Protein AF-A0A5N5QC02-F1 (afdb_monomer)

Structure (mmCIF, N/CA/C/O backbone):
data_AF-A0A5N5QC02-F1
#
_entry.id   AF-A0A5N5QC02-F1
#
loop_
_atom_site.group_PDB
_atom_site.id
_atom_site.type_symbol
_atom_site.label_atom_id
_atom_site.label_alt_id
_atom_site.label_comp_id
_atom_site.label_asym_id
_atom_site.label_entity_id
_atom_site.label_seq_id
_atom_site.pdbx_PDB_ins_code
_atom_site.Cartn_x
_atom_site.Cartn_y
_atom_site.Cartn_z
_atom_site.occupancy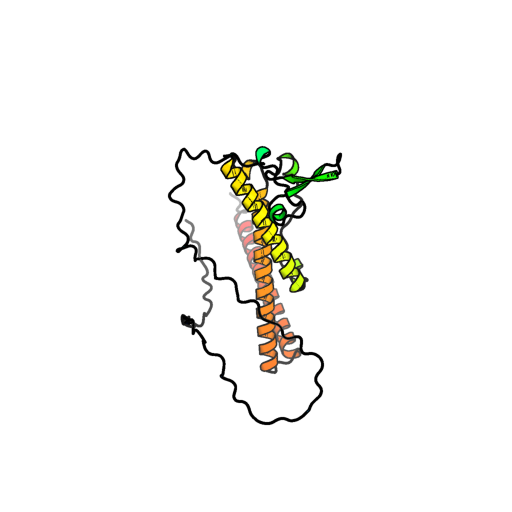
_atom_site.B_iso_or_equiv
_atom_site.auth_seq_id
_atom_site.auth_comp_id
_atom_site.auth_asym_id
_atom_site.auth_atom_id
_atom_site.pdbx_PDB_model_num
ATOM 1 N N . MET A 1 1 ? 27.750 9.749 31.463 1.00 41.41 1 MET A N 1
ATOM 2 C CA . MET A 1 1 ? 27.420 8.349 31.799 1.00 41.41 1 MET A CA 1
ATOM 3 C C . MET A 1 1 ? 25.911 8.189 31.715 1.00 41.41 1 MET A C 1
ATOM 5 O O . MET A 1 1 ? 25.203 8.688 32.575 1.00 41.41 1 MET A O 1
ATOM 9 N N . SER A 1 2 ? 25.413 7.641 30.604 1.00 35.31 2 SER A N 1
ATOM 10 C CA . SER A 1 2 ? 23.981 7.611 30.277 1.00 35.31 2 SER A CA 1
ATOM 11 C C . SER A 1 2 ? 23.361 6.276 30.676 1.00 35.31 2 SER A C 1
ATOM 13 O O . SER A 1 2 ? 23.673 5.257 30.068 1.00 35.31 2 SER A O 1
ATOM 15 N N . SER A 1 3 ? 22.452 6.293 31.650 1.00 35.22 3 SER A N 1
ATOM 16 C CA . SER A 1 3 ? 21.577 5.160 31.958 1.00 35.22 3 SER A CA 1
ATOM 17 C C . SER A 1 3 ? 20.207 5.406 31.321 1.00 35.22 3 SER A C 1
ATOM 19 O O . SER A 1 3 ? 19.523 6.373 31.651 1.00 35.22 3 SER A O 1
ATOM 21 N N . ARG A 1 4 ? 19.837 4.572 30.343 1.00 40.56 4 ARG A N 1
ATOM 22 C CA . ARG A 1 4 ? 18.513 4.558 29.707 1.00 40.56 4 ARG A CA 1
ATOM 23 C C . ARG A 1 4 ? 17.650 3.534 30.440 1.00 40.56 4 ARG A C 1
ATOM 25 O O . ARG A 1 4 ? 17.872 2.336 30.292 1.00 40.56 4 ARG A O 1
ATOM 32 N N . LEU A 1 5 ? 16.660 3.997 31.198 1.00 39.00 5 LEU A N 1
ATOM 33 C CA . LEU A 1 5 ? 15.621 3.135 31.760 1.00 39.00 5 LEU A CA 1
ATOM 34 C C . LEU A 1 5 ? 14.613 2.775 30.658 1.00 39.00 5 LEU A C 1
ATOM 36 O O . LEU A 1 5 ? 13.872 3.622 30.165 1.00 39.00 5 LEU A O 1
ATOM 40 N N . LEU A 1 6 ? 14.622 1.505 30.254 1.00 37.78 6 LEU A N 1
ATOM 41 C CA . LEU A 1 6 ? 13.620 0.895 29.384 1.00 37.78 6 LEU A CA 1
ATOM 42 C C . LEU A 1 6 ? 12.415 0.475 30.236 1.00 37.78 6 LEU A C 1
ATOM 44 O O . LEU A 1 6 ? 12.502 -0.474 31.013 1.00 37.78 6 LEU A O 1
ATOM 48 N N . ALA A 1 7 ? 11.283 1.162 30.080 1.00 37.16 7 ALA A N 1
ATOM 49 C CA . ALA A 1 7 ? 10.010 0.721 30.639 1.00 37.16 7 ALA A CA 1
ATOM 50 C C . ALA A 1 7 ? 9.446 -0.432 29.790 1.00 37.16 7 ALA A C 1
ATOM 52 O O . ALA A 1 7 ? 9.075 -0.262 28.628 1.00 37.16 7 ALA A O 1
ATOM 53 N N . SER A 1 8 ? 9.429 -1.623 30.384 1.00 33.81 8 SER A N 1
ATOM 54 C CA . SER A 1 8 ? 8.907 -2.863 29.814 1.00 33.81 8 SER A CA 1
ATOM 55 C C . SER A 1 8 ? 7.382 -2.910 29.945 1.00 33.81 8 SER A C 1
ATOM 57 O O . SER A 1 8 ? 6.852 -3.042 31.048 1.00 33.81 8 SER A O 1
ATOM 59 N N . PHE A 1 9 ? 6.660 -2.824 28.825 1.00 39.31 9 PHE A N 1
ATOM 60 C CA . PHE A 1 9 ? 5.230 -3.133 28.775 1.00 39.31 9 PHE A CA 1
ATOM 61 C C . PHE A 1 9 ? 5.047 -4.646 28.627 1.00 39.31 9 PHE A C 1
ATOM 63 O O . PHE A 1 9 ? 5.142 -5.204 27.534 1.00 39.31 9 PHE A O 1
ATOM 70 N N . ARG A 1 10 ? 4.782 -5.325 29.745 1.00 38.59 10 ARG A N 1
ATOM 71 C CA . ARG A 1 10 ? 4.428 -6.747 29.770 1.00 38.59 10 ARG A CA 1
ATOM 72 C C . ARG A 1 10 ? 2.938 -6.888 29.434 1.00 38.59 10 ARG A C 1
ATOM 74 O O . ARG A 1 10 ? 2.084 -6.734 30.300 1.00 38.59 10 ARG A O 1
ATOM 81 N N . SER A 1 11 ? 2.616 -7.156 28.168 1.00 40.69 11 SER A N 1
ATOM 82 C CA . SER A 1 11 ? 1.265 -7.569 27.772 1.00 40.69 11 SER A CA 1
ATOM 83 C C . SER A 1 11 ? 1.020 -9.008 28.228 1.00 40.69 11 SER A C 1
ATOM 85 O O . SER A 1 11 ? 1.797 -9.902 27.882 1.00 40.69 11 SER A O 1
ATOM 87 N N . LEU A 1 12 ? -0.060 -9.244 28.970 1.00 39.53 12 LEU A N 1
ATOM 88 C CA . LEU A 1 12 ? -0.547 -10.581 29.306 1.00 39.53 12 LEU A CA 1
ATOM 89 C C . LEU A 1 12 ? -1.006 -11.288 28.020 1.00 39.53 12 LEU A C 1
ATOM 91 O O . LEU A 1 12 ? -2.114 -11.079 27.537 1.00 39.53 12 LEU A O 1
ATOM 95 N N . SER A 1 13 ? -0.118 -12.094 27.437 1.00 37.97 13 SER A N 1
ATOM 96 C CA . SER A 1 13 ? -0.419 -12.981 26.314 1.00 37.97 13 SER A CA 1
ATOM 97 C C . SER A 1 13 ? -0.852 -14.331 26.887 1.00 37.97 13 SER A C 1
ATOM 99 O O . SER A 1 13 ? -0.032 -15.042 27.473 1.00 37.97 13 SER A O 1
ATOM 101 N N . LEU A 1 14 ? -2.125 -14.689 26.723 1.00 41.66 14 LEU A N 1
ATOM 102 C CA . LEU A 1 14 ? -2.581 -16.059 26.932 1.00 41.66 14 LEU A CA 1
ATOM 103 C C . LEU A 1 14 ? -1.990 -16.930 25.817 1.00 41.66 14 LEU A C 1
ATOM 105 O O . LEU A 1 14 ? -2.260 -16.743 24.631 1.00 41.66 14 LEU A O 1
ATOM 109 N N . ASN A 1 15 ? -1.110 -17.832 26.234 1.00 37.25 15 ASN A N 1
ATOM 110 C CA . ASN A 1 15 ? -0.341 -18.740 25.402 1.00 37.25 15 ASN A CA 1
ATOM 111 C C . ASN A 1 15 ? -1.270 -19.831 24.839 1.00 37.25 15 ASN A C 1
ATOM 113 O O . ASN A 1 15 ? -1.649 -20.751 25.560 1.00 37.25 15 ASN A O 1
ATOM 117 N N . VAL A 1 16 ? -1.661 -19.720 23.566 1.00 43.19 16 VAL A N 1
ATOM 118 C CA . VAL A 1 16 ? -2.402 -20.770 22.849 1.00 43.19 16 VAL A CA 1
ATOM 119 C C . VAL A 1 16 ? -1.416 -21.521 21.947 1.00 43.19 16 VAL A C 1
ATOM 121 O O . VAL A 1 16 ? -0.843 -20.906 21.041 1.00 43.19 16 VAL A O 1
ATOM 124 N N . PRO A 1 17 ? -1.189 -22.832 22.151 1.00 37.59 17 PRO A N 1
ATOM 125 C CA . PRO A 1 17 ? -0.270 -23.594 21.318 1.00 37.59 17 PRO A CA 1
ATOM 126 C C . PRO A 1 17 ? -0.818 -23.742 19.891 1.00 37.59 17 PRO A C 1
ATOM 128 O O . PRO A 1 17 ? -1.938 -24.201 19.666 1.00 37.59 17 PRO A O 1
ATOM 131 N N . ARG A 1 18 ? 0.004 -23.367 18.905 1.00 41.72 18 ARG A N 1
ATOM 132 C CA . ARG A 1 18 ? -0.238 -23.619 17.479 1.00 41.72 18 ARG A CA 1
ATOM 133 C C . ARG A 1 18 ? -0.134 -25.120 17.200 1.00 41.72 18 ARG A C 1
ATOM 135 O O . ARG A 1 18 ? 0.969 -25.639 17.062 1.00 41.72 18 ARG A O 1
ATOM 142 N N . GLN A 1 19 ? -1.267 -25.803 17.057 1.00 40.94 19 GLN A N 1
ATOM 143 C CA . GLN A 1 19 ? -1.292 -27.122 16.426 1.00 40.94 19 GLN A CA 1
ATOM 144 C C . GLN A 1 19 ? -1.066 -26.975 14.916 1.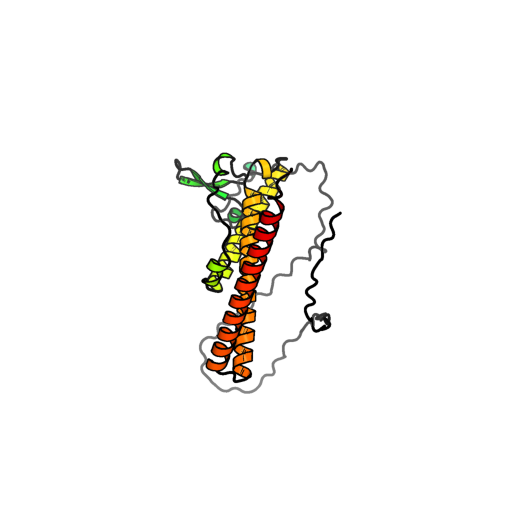00 40.94 19 GLN A C 1
ATOM 146 O O . GLN A 1 19 ? -1.809 -26.291 14.209 1.00 40.94 19 GLN A O 1
ATOM 151 N N . SER A 1 20 ? -0.015 -27.620 14.417 1.00 36.38 20 SER A N 1
ATOM 152 C CA . SER A 1 20 ? 0.260 -27.800 12.996 1.00 36.38 20 SER A CA 1
ATOM 153 C C . SER A 1 20 ? -0.750 -28.775 12.390 1.00 36.38 20 SER A C 1
ATOM 155 O O . SER A 1 20 ? -0.568 -29.988 12.455 1.00 36.38 20 SER A O 1
ATOM 157 N N . PHE A 1 21 ? -1.810 -28.251 11.774 1.00 35.34 21 PHE A N 1
ATOM 158 C CA . PHE A 1 21 ? -2.689 -29.042 10.915 1.00 35.34 21 PHE A CA 1
ATOM 159 C C . PHE A 1 21 ? -1.990 -29.317 9.580 1.00 35.34 21 PHE A C 1
ATOM 161 O O . PHE A 1 21 ? -2.056 -28.533 8.632 1.00 35.34 21 PHE A O 1
ATOM 168 N N . VAL A 1 22 ? -1.308 -30.457 9.514 1.00 37.91 22 VAL A N 1
ATOM 169 C CA . VAL A 1 22 ? -0.893 -31.078 8.258 1.00 37.91 22 VAL A CA 1
ATOM 170 C C . VAL A 1 22 ? -2.155 -31.689 7.648 1.00 37.91 22 VAL A C 1
ATOM 172 O O . VAL A 1 22 ? -2.577 -32.777 8.024 1.00 37.91 22 VAL A O 1
ATOM 175 N N . ARG A 1 23 ? -2.839 -30.950 6.769 1.00 38.06 23 ARG A N 1
ATOM 176 C CA . ARG A 1 23 ? -4.015 -31.470 6.063 1.00 38.06 23 ARG A CA 1
ATOM 177 C C . ARG A 1 23 ? -3.523 -32.369 4.931 1.00 38.06 23 ARG A C 1
ATOM 179 O O . ARG A 1 23 ? -3.087 -31.883 3.889 1.00 38.06 23 ARG A O 1
ATOM 186 N N . SER A 1 24 ? -3.543 -33.674 5.178 1.00 34.59 24 SER A N 1
ATOM 187 C CA . SER A 1 24 ? -3.359 -34.707 4.167 1.00 34.59 24 SER A CA 1
ATOM 188 C C . SER A 1 24 ? -4.398 -34.538 3.052 1.00 34.59 24 SER A C 1
ATOM 190 O O . SER A 1 24 ? -5.584 -34.299 3.289 1.00 34.59 24 SER A O 1
ATOM 192 N N . LEU A 1 25 ? -3.924 -34.615 1.811 1.00 35.31 25 LEU A N 1
ATOM 193 C CA . LEU A 1 25 ? -4.741 -34.709 0.607 1.00 35.31 25 LEU A CA 1
ATOM 194 C C . LEU A 1 25 ? -5.437 -36.075 0.599 1.00 35.31 25 LEU A C 1
ATOM 196 O O . LEU A 1 25 ? -4.801 -37.083 0.309 1.00 35.31 25 LEU A O 1
ATOM 200 N N . ALA A 1 26 ? -6.732 -36.104 0.906 1.00 36.38 26 ALA A N 1
ATOM 201 C CA . ALA A 1 26 ? -7.580 -37.250 0.607 1.00 36.38 26 ALA A CA 1
ATOM 202 C C . ALA A 1 26 ? -8.072 -37.136 -0.844 1.00 36.38 26 ALA A C 1
ATOM 204 O O . ALA A 1 26 ? -8.806 -36.215 -1.207 1.00 36.38 26 ALA A O 1
ATOM 205 N N . THR A 1 27 ? -7.620 -38.062 -1.681 1.00 37.88 27 THR A N 1
ATOM 206 C CA . THR A 1 27 ? -8.132 -38.330 -3.023 1.00 37.88 27 THR A CA 1
ATOM 207 C C . THR A 1 27 ? -9.491 -39.017 -2.906 1.00 37.88 27 THR A C 1
ATOM 209 O O . THR A 1 27 ? -9.554 -40.186 -2.541 1.00 37.88 27 THR A O 1
ATOM 212 N N . VAL A 1 28 ? -10.576 -38.305 -3.208 1.00 37.31 28 VAL A N 1
ATOM 213 C CA . VAL A 1 28 ? -11.890 -38.919 -3.441 1.00 37.31 28 VAL A CA 1
ATOM 214 C C . VAL A 1 28 ? -11.956 -39.303 -4.920 1.00 37.31 28 VAL A C 1
ATOM 216 O O . VAL A 1 28 ? -12.191 -38.449 -5.772 1.00 37.31 28 VAL A O 1
ATOM 219 N N . SER A 1 29 ? -11.698 -40.577 -5.213 1.00 39.34 29 SER A N 1
ATOM 220 C CA . SER A 1 29 ? -12.240 -41.260 -6.390 1.00 39.34 29 SER A CA 1
ATOM 221 C C . SER A 1 29 ? -13.358 -42.164 -5.893 1.00 39.34 29 SER A C 1
ATOM 223 O O . SER A 1 29 ? -13.105 -43.015 -5.048 1.00 39.34 29 SER A O 1
ATOM 225 N N . ASP A 1 30 ? -14.589 -41.889 -6.324 1.00 39.09 30 ASP A N 1
ATOM 226 C CA . ASP A 1 30 ? -15.423 -42.816 -7.106 1.00 39.09 30 ASP A CA 1
ATOM 227 C C . ASP A 1 30 ? -16.841 -42.222 -7.267 1.00 39.09 30 ASP A C 1
ATOM 229 O O . ASP A 1 30 ? -17.473 -41.862 -6.271 1.00 39.09 30 ASP A O 1
ATOM 233 N N . PRO A 1 31 ? -17.367 -42.058 -8.499 1.00 47.25 31 PRO A N 1
ATOM 234 C CA . PRO A 1 31 ? -18.764 -41.686 -8.716 1.00 47.25 31 PRO A CA 1
ATOM 235 C C . PRO A 1 31 ? -19.705 -42.898 -8.535 1.00 47.25 31 PRO A C 1
ATOM 237 O O . PRO A 1 31 ? -19.319 -44.029 -8.846 1.00 47.25 31 PRO A O 1
ATOM 240 N N . PRO A 1 32 ? -20.953 -42.692 -8.070 1.00 43.22 32 PRO A N 1
ATOM 241 C CA . PRO A 1 32 ? -21.894 -43.781 -7.821 1.00 43.22 32 PRO A CA 1
ATOM 242 C C . PRO A 1 32 ? -22.386 -44.431 -9.125 1.00 43.22 32 PRO A C 1
ATOM 244 O O . PRO A 1 32 ? -22.757 -43.748 -10.080 1.00 43.22 32 PRO A O 1
ATOM 247 N N . LYS A 1 33 ? -22.418 -45.770 -9.147 1.00 38.12 33 LYS A N 1
ATOM 248 C CA . LYS A 1 33 ? -23.025 -46.574 -10.220 1.00 38.12 33 LYS A CA 1
ATOM 249 C C . LYS A 1 33 ? -24.550 -46.425 -10.179 1.00 38.12 33 LYS A C 1
ATOM 251 O O . LYS A 1 33 ? -25.163 -46.660 -9.141 1.00 38.12 33 LYS A O 1
ATOM 256 N N . GLY A 1 34 ? -25.145 -46.046 -11.310 1.00 36.94 34 GLY A N 1
ATOM 257 C CA . GLY A 1 34 ? -26.593 -45.951 -11.484 1.00 36.94 34 GLY A CA 1
ATOM 258 C C . GLY A 1 34 ? -27.278 -47.319 -11.437 1.00 36.94 34 GLY A C 1
ATOM 259 O O . GLY A 1 34 ? -26.769 -48.294 -11.989 1.00 36.94 34 GLY A O 1
ATOM 260 N N . SER A 1 35 ? -28.443 -47.367 -10.792 1.00 34.38 35 SER A N 1
ATOM 261 C CA . SER A 1 35 ? -29.402 -48.468 -10.890 1.00 34.38 35 SER A CA 1
ATOM 262 C C . SER A 1 35 ? -30.683 -47.942 -11.539 1.00 34.38 35 SER A C 1
ATOM 264 O O . SER A 1 35 ? -31.186 -46.875 -11.196 1.00 34.38 35 SER A O 1
ATOM 266 N N . THR A 1 36 ? -31.147 -48.664 -12.551 1.00 37.66 36 THR A N 1
ATOM 267 C CA . THR A 1 36 ? -32.347 -48.403 -13.350 1.00 37.66 36 THR A CA 1
ATOM 268 C C . THR A 1 36 ? -33.565 -49.093 -12.739 1.00 37.66 36 THR A C 1
ATOM 270 O O . THR A 1 36 ? -33.539 -50.316 -12.612 1.00 37.66 36 THR A O 1
ATOM 273 N N . SER A 1 37 ? -34.650 -48.358 -12.470 1.00 32.44 37 SER A N 1
ATOM 274 C CA . SER A 1 37 ? -36.024 -48.896 -12.478 1.00 32.44 37 SER A CA 1
ATOM 275 C C . SER A 1 37 ? -37.080 -47.791 -12.357 1.00 32.44 37 SER A C 1
ATOM 277 O O . SER A 1 37 ? -36.980 -46.966 -11.454 1.00 32.44 37 SER A O 1
ATOM 279 N N . GLY A 1 38 ? -38.132 -47.873 -13.179 1.00 31.44 38 GLY A N 1
ATOM 280 C CA . GLY A 1 38 ? -39.455 -47.307 -12.876 1.00 31.44 38 GLY A CA 1
ATOM 281 C C . GLY A 1 38 ? -39.700 -45.901 -13.412 1.00 31.44 38 GLY A C 1
ATOM 282 O O . GLY A 1 38 ? -39.148 -44.935 -12.901 1.00 31.44 38 GLY A O 1
ATOM 283 N N . GLY A 1 39 ? -40.530 -45.796 -14.449 1.00 35.78 39 GLY A N 1
ATOM 284 C CA . GLY A 1 39 ? -40.916 -44.525 -15.050 1.00 35.78 39 GLY A CA 1
ATOM 285 C C . GLY A 1 39 ? -42.014 -43.794 -14.283 1.00 35.78 39 GLY A C 1
ATOM 286 O O . GLY A 1 39 ? -42.876 -44.427 -13.685 1.00 35.78 39 GLY A O 1
ATOM 287 N N . GLU A 1 40 ? -42.006 -42.466 -14.392 1.00 32.75 40 GLU A N 1
ATOM 288 C CA . GLU A 1 40 ? -43.200 -41.626 -14.297 1.00 32.75 40 GLU A CA 1
ATOM 289 C C . GLU A 1 40 ? -42.933 -40.288 -15.005 1.00 32.75 40 GLU A C 1
ATOM 291 O O . GLU A 1 40 ? -41.866 -39.688 -14.875 1.00 32.75 40 GLU A O 1
ATOM 296 N N . SER A 1 41 ? -43.887 -39.868 -15.831 1.00 44.94 41 SER A N 1
ATOM 297 C CA . SER A 1 41 ? -43.841 -38.696 -16.705 1.00 44.94 41 SER A CA 1
ATOM 298 C C . SER A 1 41 ? -43.849 -37.380 -15.925 1.00 44.94 41 SER A C 1
ATOM 300 O O . SER A 1 41 ? -44.821 -37.097 -15.220 1.00 44.94 41 SER A O 1
ATOM 302 N N . ARG A 1 42 ? -42.835 -36.532 -16.130 1.00 37.53 42 ARG A N 1
ATOM 303 C CA . ARG A 1 42 ? -42.905 -35.088 -15.866 1.00 37.53 42 ARG A CA 1
ATOM 304 C C . ARG A 1 42 ? -42.152 -34.317 -16.944 1.00 37.53 42 ARG A C 1
ATOM 306 O O . ARG A 1 42 ? -40.996 -34.611 -17.228 1.00 37.53 42 ARG A O 1
ATOM 313 N N . ASP A 1 43 ? -42.844 -33.347 -17.528 1.00 44.59 43 ASP A N 1
ATOM 314 C CA . ASP A 1 43 ? -42.296 -32.354 -18.442 1.00 44.59 43 ASP A CA 1
ATOM 315 C C . ASP A 1 43 ? -41.183 -31.552 -17.751 1.00 44.59 43 ASP A C 1
ATOM 317 O O . ASP A 1 43 ? -41.451 -30.790 -16.823 1.00 44.59 43 ASP A O 1
ATOM 321 N N . GLU A 1 44 ? -39.943 -31.680 -18.223 1.00 38.97 44 GLU A N 1
ATOM 322 C CA . GLU A 1 44 ? -38.875 -30.727 -17.925 1.00 38.97 44 GLU A CA 1
ATOM 323 C C . GLU A 1 44 ? -38.162 -30.328 -19.219 1.00 38.97 44 GLU A C 1
ATOM 325 O O . GLU A 1 44 ? -37.514 -31.115 -19.908 1.00 38.97 44 GLU A O 1
ATOM 330 N N . SER A 1 45 ? -38.337 -29.050 -19.541 1.00 40.44 45 SER A N 1
ATOM 331 C CA . SER A 1 45 ? -37.568 -28.239 -20.476 1.00 40.44 45 SER A CA 1
ATOM 332 C C . SER A 1 45 ? -36.114 -28.689 -20.644 1.00 40.44 45 SER A C 1
ATOM 334 O O . SER A 1 45 ? -35.362 -28.716 -19.674 1.00 40.44 45 SER A O 1
ATOM 336 N N . THR A 1 46 ? -35.735 -28.950 -21.896 1.00 45.91 46 THR A N 1
ATOM 337 C CA . THR A 1 46 ? -34.385 -28.985 -22.480 1.00 45.91 46 THR A CA 1
ATOM 338 C C . THR A 1 46 ? -33.238 -28.746 -21.486 1.00 45.91 46 THR A C 1
ATOM 340 O O . THR A 1 46 ? -32.653 -27.663 -21.433 1.00 45.91 46 THR A O 1
ATOM 343 N N . ILE A 1 47 ? -32.875 -29.771 -20.711 1.00 36.94 47 ILE A N 1
ATOM 344 C CA . ILE A 1 47 ? -31.607 -29.781 -19.982 1.00 36.94 47 ILE A CA 1
ATOM 345 C C . ILE A 1 47 ? -30.517 -29.946 -21.039 1.00 36.94 47 ILE A C 1
ATOM 347 O O . ILE A 1 47 ? -30.275 -31.035 -21.552 1.00 36.94 47 ILE A O 1
ATOM 351 N N . THR A 1 48 ? -29.882 -28.836 -21.408 1.00 49.22 48 THR A N 1
ATOM 352 C CA . THR A 1 48 ? -28.630 -28.831 -22.168 1.00 49.22 48 THR A CA 1
ATOM 353 C C . THR A 1 48 ? -27.628 -29.730 -21.448 1.00 49.22 48 THR A C 1
ATOM 355 O O . THR A 1 48 ? -27.124 -29.386 -20.378 1.00 49.22 48 THR A O 1
ATOM 358 N N . GLU A 1 49 ? -27.359 -30.900 -22.019 1.00 43.62 49 GLU A N 1
ATOM 359 C CA . GLU A 1 49 ? -26.349 -31.825 -21.527 1.00 43.62 49 GLU A CA 1
ATOM 360 C C . GLU A 1 49 ? -24.972 -31.155 -21.670 1.00 43.62 49 GLU A C 1
ATOM 362 O O . GLU A 1 49 ? -24.370 -31.109 -22.745 1.00 43.62 49 GLU A O 1
ATOM 367 N N . TY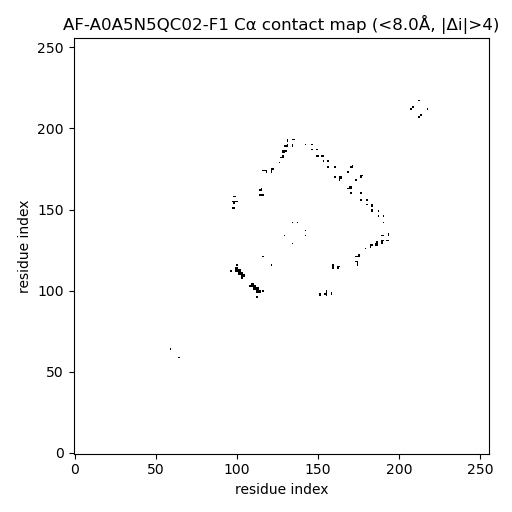R A 1 50 ? -24.473 -30.562 -20.583 1.00 46.72 50 TYR A N 1
ATOM 368 C CA . TYR A 1 50 ? -23.116 -30.030 -20.529 1.00 46.72 50 TYR A CA 1
ATOM 369 C C . TYR A 1 50 ? -22.131 -31.200 -20.555 1.00 46.72 50 TYR A C 1
ATOM 371 O O . TYR A 1 50 ? -21.736 -31.745 -19.524 1.00 46.72 50 TYR A O 1
ATOM 379 N N . LYS A 1 51 ? -21.711 -31.583 -21.762 1.00 49.91 51 LYS A N 1
ATOM 380 C CA . LYS A 1 51 ? -20.618 -32.527 -21.977 1.00 49.91 51 LYS A CA 1
ATOM 381 C C . LYS A 1 51 ? -19.321 -31.887 -21.488 1.00 49.91 51 LYS A C 1
ATOM 383 O O . LYS A 1 51 ? -18.700 -31.089 -22.191 1.00 49.91 51 LYS A O 1
ATOM 388 N N . TRP A 1 52 ? -18.922 -32.209 -20.259 1.00 44.91 52 TRP A N 1
ATOM 389 C CA . TRP A 1 52 ? -17.639 -31.788 -19.709 1.00 44.91 52 TRP A CA 1
ATOM 390 C C . TRP A 1 52 ? -16.518 -32.203 -20.663 1.00 44.91 52 TRP A C 1
ATOM 392 O O . TRP A 1 52 ? -16.297 -33.389 -20.908 1.00 44.91 52 TRP A O 1
ATOM 402 N N . GLN A 1 53 ? -15.797 -31.222 -21.206 1.00 62.72 53 GLN A N 1
ATOM 403 C CA . GLN A 1 53 ? -14.551 -31.495 -21.909 1.00 62.72 53 GLN A CA 1
ATOM 404 C C . GLN A 1 53 ? -13.585 -32.129 -20.906 1.00 62.72 53 GLN A C 1
ATOM 406 O O . GLN A 1 53 ? -13.322 -31.565 -19.839 1.00 62.72 53 GLN A O 1
ATOM 411 N N . THR A 1 54 ? -13.069 -33.315 -21.227 1.00 66.38 54 THR A N 1
ATOM 412 C CA . THR A 1 54 ? -12.042 -33.970 -20.416 1.00 66.38 54 THR A CA 1
ATOM 413 C C . THR A 1 54 ? -10.879 -33.008 -20.234 1.00 66.38 54 THR A C 1
ATOM 415 O O . THR A 1 54 ? -10.360 -32.460 -21.210 1.00 66.38 54 THR A O 1
ATOM 418 N N . ARG A 1 55 ? -10.483 -32.779 -18.979 1.00 51.97 55 ARG A N 1
ATOM 419 C CA . ARG A 1 55 ? -9.391 -31.864 -18.649 1.00 51.97 55 ARG A CA 1
ATOM 420 C C . ARG A 1 55 ? -8.151 -32.274 -19.457 1.00 51.97 55 ARG A C 1
ATOM 422 O O . ARG A 1 55 ? -7.766 -33.441 -19.365 1.00 51.97 55 ARG A O 1
ATOM 429 N N . PRO A 1 56 ? -7.513 -31.364 -20.215 1.00 66.12 56 PRO A N 1
ATOM 430 C CA . PRO A 1 56 ? -6.257 -31.693 -20.872 1.00 66.12 56 PRO A CA 1
ATOM 431 C C . PRO A 1 56 ? -5.250 -32.169 -19.814 1.00 66.12 56 PRO A C 1
ATOM 433 O O . PRO A 1 56 ? -5.297 -31.686 -18.671 1.00 66.12 56 PRO A O 1
ATOM 436 N N . PRO A 1 57 ? -4.362 -33.120 -20.154 1.00 71.81 57 PRO A N 1
ATOM 437 C CA . PRO A 1 57 ? -3.410 -33.675 -19.204 1.00 71.81 57 PRO A CA 1
ATOM 438 C C . PRO A 1 57 ? -2.633 -32.545 -18.526 1.00 71.81 57 PRO A C 1
ATOM 440 O O . PRO A 1 57 ? -2.224 -31.566 -19.162 1.00 71.81 57 PRO A O 1
ATOM 443 N N . ARG A 1 58 ? -2.469 -32.650 -17.202 1.00 57.16 58 ARG A N 1
ATOM 444 C CA . ARG A 1 58 ? -1.699 -31.668 -16.432 1.00 57.16 58 ARG A CA 1
ATOM 445 C C . ARG A 1 58 ? -0.298 -31.594 -17.035 1.00 57.16 58 ARG A C 1
ATOM 447 O O . ARG A 1 58 ? 0.344 -32.621 -17.225 1.00 57.16 58 ARG A O 1
ATOM 454 N N . LYS A 1 59 ? 0.171 -30.378 -17.335 1.00 64.50 59 LYS A N 1
ATOM 455 C CA . LYS A 1 59 ? 1.563 -30.173 -17.757 1.00 64.50 59 LYS A CA 1
ATOM 456 C C . LYS A 1 59 ? 2.480 -30.770 -16.674 1.00 64.50 59 LYS A C 1
ATOM 458 O O . LYS A 1 59 ? 2.163 -30.580 -15.495 1.00 64.50 59 LYS A O 1
ATOM 463 N N . PRO A 1 60 ? 3.578 -31.451 -17.051 1.00 62.06 60 PRO A N 1
ATOM 464 C CA . PRO A 1 60 ? 4.505 -32.037 -16.089 1.00 62.06 60 PRO A CA 1
ATOM 465 C C . PRO A 1 60 ? 4.960 -30.977 -15.089 1.00 62.06 60 PRO A C 1
ATOM 467 O O . PRO A 1 60 ? 5.113 -29.795 -15.440 1.00 62.06 60 PRO A O 1
ATOM 470 N N . THR A 1 61 ? 5.130 -31.398 -13.838 1.00 63.50 61 THR A N 1
ATOM 471 C CA . THR A 1 61 ? 5.571 -30.516 -12.756 1.00 63.50 61 THR A CA 1
ATOM 472 C C . THR A 1 61 ? 6.929 -29.899 -13.107 1.00 63.50 61 THR A C 1
ATOM 474 O O . THR A 1 61 ? 7.683 -30.444 -13.912 1.00 63.50 61 THR A O 1
ATOM 477 N N . ALA A 1 62 ? 7.289 -28.755 -12.514 1.00 55.44 62 ALA A N 1
ATOM 478 C CA . ALA A 1 62 ? 8.583 -28.107 -12.782 1.00 55.44 62 ALA A CA 1
ATOM 479 C C . ALA A 1 62 ? 9.798 -29.030 -12.534 1.00 55.44 62 ALA A C 1
ATOM 481 O O . ALA A 1 62 ? 10.871 -28.771 -13.062 1.00 55.44 62 ALA A O 1
ATOM 482 N N . LYS A 1 63 ? 9.605 -30.106 -11.758 1.00 55.81 63 LYS A N 1
ATOM 483 C CA . LYS A 1 63 ? 10.591 -31.150 -11.463 1.00 55.81 63 LYS A CA 1
ATOM 484 C C . LYS A 1 63 ? 10.701 -32.222 -12.561 1.00 55.81 63 LYS A C 1
ATOM 486 O O . LYS A 1 63 ? 11.746 -32.839 -12.690 1.00 55.81 63 LYS A O 1
ATOM 491 N N . GLU A 1 64 ? 9.629 -32.441 -13.323 1.00 53.47 64 GLU A N 1
ATOM 492 C CA . GLU A 1 64 ? 9.530 -33.419 -14.423 1.00 53.47 64 GLU A CA 1
ATOM 493 C C . GLU A 1 64 ? 9.766 -32.791 -15.799 1.00 53.47 64 GLU A C 1
ATOM 495 O O . GLU A 1 64 ? 10.027 -33.494 -16.773 1.00 53.47 64 GLU A O 1
ATOM 500 N N . ARG A 1 65 ? 9.695 -31.459 -15.911 1.00 58.62 65 ARG A N 1
ATOM 501 C CA . ARG A 1 65 ? 10.286 -30.785 -17.065 1.00 58.62 65 ARG A CA 1
ATOM 502 C C . ARG A 1 65 ? 11.783 -31.018 -16.996 1.00 58.62 65 ARG A C 1
ATOM 504 O O . ARG A 1 65 ? 12.426 -30.522 -16.078 1.00 58.62 65 ARG A O 1
ATOM 511 N N . ALA A 1 66 ? 12.323 -31.733 -17.978 1.00 51.12 66 ALA A N 1
ATOM 512 C CA . ALA A 1 66 ? 13.750 -31.716 -18.234 1.00 51.12 66 ALA A CA 1
ATOM 513 C C . ALA A 1 66 ? 14.177 -30.246 -18.299 1.00 51.12 66 ALA A C 1
ATOM 515 O O . ALA A 1 66 ? 13.777 -29.516 -19.210 1.00 51.12 66 ALA A O 1
ATOM 516 N N . THR A 1 67 ? 14.918 -29.786 -17.292 1.00 49.38 67 THR A N 1
ATOM 517 C CA . THR A 1 67 ? 15.643 -28.528 -17.398 1.00 49.38 67 THR A CA 1
ATOM 518 C C . THR A 1 67 ? 16.520 -28.712 -18.628 1.00 49.38 67 THR A C 1
ATOM 520 O O . THR A 1 67 ? 17.328 -29.647 -18.618 1.00 49.38 67 THR A O 1
ATOM 523 N N . PRO A 1 68 ? 16.345 -27.932 -19.712 1.00 50.41 68 PRO A N 1
ATOM 524 C CA . PRO A 1 68 ? 17.278 -28.023 -20.818 1.00 50.41 68 PRO A CA 1
ATOM 525 C C . PRO A 1 68 ? 18.667 -27.847 -20.213 1.00 50.41 68 PRO A C 1
ATOM 527 O O . PRO A 1 68 ? 18.878 -26.934 -19.404 1.00 50.41 68 PRO A O 1
ATOM 530 N N . GLY A 1 69 ? 19.559 -28.797 -20.509 1.00 45.53 69 GLY A N 1
ATOM 531 C CA . GLY A 1 69 ? 20.930 -28.764 -20.019 1.00 45.53 69 GLY A CA 1
ATOM 532 C C . GLY A 1 69 ? 21.485 -27.363 -20.231 1.00 45.53 69 GLY A C 1
ATOM 533 O O . GLY A 1 69 ? 21.184 -26.751 -21.259 1.00 45.53 69 GLY A O 1
ATOM 534 N N . ARG A 1 70 ? 22.189 -26.849 -19.210 1.00 50.91 70 ARG A N 1
ATOM 535 C CA . ARG A 1 70 ? 22.859 -25.540 -19.183 1.00 50.91 70 ARG A CA 1
ATOM 536 C C . ARG A 1 70 ? 23.119 -25.060 -20.610 1.00 50.91 70 ARG A C 1
ATOM 538 O O . ARG A 1 70 ? 23.913 -25.671 -21.321 1.00 50.91 70 ARG A O 1
ATOM 545 N N . VAL A 1 71 ? 22.400 -24.012 -21.011 1.00 50.16 71 VAL A N 1
ATOM 546 C CA . VAL A 1 71 ? 22.508 -23.432 -22.351 1.00 50.16 71 VAL A CA 1
ATOM 547 C C . VAL A 1 71 ? 23.993 -23.183 -22.619 1.00 50.16 71 VAL A C 1
ATOM 549 O O . VAL A 1 71 ? 24.668 -22.577 -21.784 1.00 50.16 71 VAL A O 1
ATOM 552 N N . HIS A 1 72 ? 24.506 -23.744 -23.716 1.00 43.34 72 HIS A N 1
ATOM 553 C CA . HIS A 1 72 ? 25.907 -23.630 -24.123 1.00 43.34 72 HIS A CA 1
ATOM 554 C C . HIS A 1 72 ? 26.332 -22.157 -24.054 1.00 43.34 72 HIS A C 1
ATOM 556 O O . HIS A 1 72 ? 25.583 -21.299 -24.519 1.00 43.34 72 HIS A O 1
ATOM 562 N N . LEU A 1 73 ? 27.506 -21.847 -23.493 1.00 48.19 73 LEU A N 1
ATOM 563 C CA . LEU A 1 73 ? 27.988 -20.457 -23.402 1.00 48.19 73 LEU A CA 1
ATOM 564 C C . LEU A 1 73 ? 28.141 -19.804 -24.795 1.00 48.19 73 LEU A C 1
ATOM 566 O O . LEU A 1 73 ? 28.039 -18.588 -24.908 1.00 48.19 73 LEU A O 1
ATOM 570 N N . ASP A 1 74 ? 28.253 -20.624 -25.848 1.00 46.19 74 ASP A N 1
ATOM 571 C CA . ASP A 1 74 ? 28.292 -20.189 -27.258 1.00 46.19 74 ASP A CA 1
ATOM 572 C C . ASP A 1 74 ? 26.935 -20.230 -27.980 1.00 46.19 74 ASP A C 1
ATOM 574 O O . ASP A 1 74 ? 26.846 -19.931 -29.175 1.00 46.19 74 ASP A O 1
ATOM 578 N N . ALA A 1 75 ? 25.847 -20.586 -27.291 1.00 44.12 75 ALA A N 1
ATOM 579 C CA . ALA A 1 75 ? 24.520 -20.376 -27.844 1.00 44.12 75 ALA A CA 1
ATOM 580 C C . ALA A 1 75 ? 24.290 -18.865 -27.883 1.00 44.12 75 ALA A C 1
ATOM 582 O O . ALA A 1 75 ? 23.983 -18.254 -26.857 1.00 44.12 75 ALA A O 1
ATOM 583 N N . LYS A 1 76 ? 24.462 -18.264 -29.070 1.00 45.50 76 LYS A N 1
ATOM 584 C CA . LYS A 1 76 ? 24.105 -16.872 -29.370 1.00 45.50 76 LYS A CA 1
ATOM 585 C C . LYS A 1 76 ? 22.657 -16.647 -28.948 1.00 45.50 76 LYS A C 1
ATOM 587 O O . LYS A 1 76 ? 21.728 -16.870 -29.719 1.00 45.50 76 LYS A O 1
ATOM 592 N N . THR A 1 77 ? 22.462 -16.247 -27.698 1.00 46.97 77 THR A N 1
ATOM 593 C CA . THR A 1 77 ? 21.157 -15.868 -27.181 1.00 46.97 77 THR A CA 1
ATOM 594 C C . THR A 1 77 ? 20.827 -14.566 -27.892 1.00 46.97 77 THR A C 1
ATOM 596 O O . THR A 1 77 ? 21.574 -13.598 -27.743 1.00 46.97 77 THR A O 1
ATOM 599 N N . PRO A 1 78 ? 19.797 -14.533 -28.750 1.00 46.97 78 PRO A N 1
ATOM 600 C CA . PRO A 1 78 ? 19.586 -13.373 -29.591 1.00 46.97 78 PRO A CA 1
ATOM 601 C C . PRO A 1 78 ? 19.196 -12.177 -28.727 1.00 46.97 78 PRO A C 1
ATOM 603 O O . PRO A 1 78 ? 18.360 -12.291 -27.827 1.00 46.97 78 PRO A O 1
ATOM 606 N N . LEU A 1 79 ? 19.820 -11.040 -29.035 1.00 45.72 79 LEU A N 1
ATOM 607 C CA . LEU A 1 79 ? 19.519 -9.728 -28.476 1.00 45.72 79 LEU A CA 1
ATOM 608 C C . LEU A 1 79 ? 18.013 -9.464 -28.576 1.00 45.72 79 LEU A C 1
ATOM 610 O O . LEU A 1 79 ? 17.442 -9.392 -29.662 1.00 45.72 79 LEU A O 1
ATOM 614 N N . GLY A 1 80 ? 17.356 -9.372 -27.424 1.00 41.03 80 GLY A N 1
ATOM 615 C CA . GLY A 1 80 ? 15.948 -9.016 -27.354 1.00 41.03 80 GLY A CA 1
ATOM 616 C C . GLY A 1 80 ? 15.760 -7.506 -27.440 1.00 41.03 80 GLY A C 1
ATOM 617 O O . GLY A 1 80 ? 16.081 -6.816 -26.480 1.00 41.03 80 GLY A O 1
ATOM 618 N N . PHE A 1 81 ? 15.214 -7.038 -28.563 1.00 46.62 81 PHE A N 1
ATOM 619 C CA . PHE A 1 81 ? 13.982 -6.244 -28.676 1.00 46.62 81 PHE A CA 1
ATOM 620 C C . PHE A 1 81 ? 13.613 -6.276 -30.173 1.00 46.62 81 PHE A C 1
ATOM 622 O O . PHE A 1 81 ? 14.300 -5.678 -30.989 1.00 46.62 81 PHE A O 1
ATOM 629 N N . LEU A 1 82 ? 12.582 -7.057 -30.525 1.00 53.41 82 LEU A N 1
ATOM 630 C CA . LEU A 1 82 ? 12.143 -7.404 -31.889 1.00 53.41 82 LEU A CA 1
ATOM 631 C C . LEU A 1 82 ? 13.112 -8.319 -32.663 1.00 53.41 82 LEU A C 1
ATOM 633 O O . LEU A 1 82 ? 14.269 -8.007 -32.916 1.00 53.41 82 LEU A O 1
ATOM 637 N N . ARG A 1 83 ? 12.608 -9.478 -33.092 1.00 56.44 83 ARG A N 1
ATOM 638 C CA . ARG A 1 83 ? 13.192 -10.251 -34.191 1.00 56.44 83 ARG A CA 1
ATOM 639 C C . ARG A 1 83 ? 12.464 -9.810 -35.466 1.00 56.44 83 ARG A C 1
ATOM 641 O O . ARG A 1 83 ? 11.510 -10.488 -35.837 1.00 56.44 83 ARG A O 1
ATOM 648 N N . PRO A 1 84 ? 12.836 -8.692 -36.123 1.00 55.72 84 PRO A N 1
ATOM 649 C CA . PRO A 1 84 ? 12.140 -8.242 -37.333 1.00 55.72 84 PRO A CA 1
ATOM 650 C C . PRO A 1 84 ? 12.151 -9.323 -38.422 1.00 55.72 84 PRO A C 1
ATOM 652 O O . PRO A 1 84 ? 11.179 -9.477 -39.149 1.00 55.72 84 PRO A O 1
ATOM 655 N N . HIS A 1 85 ? 13.192 -10.163 -38.438 1.00 63.75 85 HIS A N 1
ATOM 656 C CA . HIS A 1 85 ? 13.302 -11.328 -39.319 1.00 63.75 85 HIS A CA 1
ATOM 657 C C . HIS A 1 85 ? 12.211 -12.391 -39.126 1.00 63.75 85 HIS A C 1
ATOM 659 O O . HIS A 1 85 ? 12.024 -13.222 -40.006 1.00 63.75 85 HIS A O 1
ATOM 665 N N . LEU A 1 86 ? 11.536 -12.420 -37.974 1.00 69.44 86 LEU A N 1
ATOM 666 C CA . LEU A 1 86 ? 10.501 -13.410 -37.683 1.00 69.44 86 LEU A CA 1
ATOM 667 C C . LEU A 1 86 ? 9.107 -12.943 -38.130 1.00 69.44 86 LEU A C 1
ATOM 669 O O . LEU A 1 86 ? 8.199 -13.764 -38.137 1.00 69.44 86 LEU A O 1
ATOM 673 N N . ALA A 1 87 ? 8.946 -11.654 -38.474 1.00 70.56 87 ALA A N 1
ATOM 674 C CA . ALA A 1 87 ? 7.699 -11.037 -38.945 1.00 70.56 87 ALA A CA 1
ATOM 675 C C . ALA A 1 87 ? 6.445 -11.430 -38.130 1.00 70.56 87 ALA A C 1
ATOM 677 O O . ALA A 1 87 ? 5.356 -11.584 -38.674 1.00 70.56 87 ALA A O 1
ATOM 678 N N . VAL A 1 88 ? 6.596 -11.623 -36.815 1.00 78.06 88 VAL A N 1
ATOM 679 C CA . VAL A 1 88 ? 5.479 -11.983 -35.933 1.00 78.06 88 VAL A CA 1
ATOM 680 C C . VAL A 1 88 ? 4.751 -10.713 -35.518 1.00 78.06 88 VAL A C 1
ATOM 682 O O . VAL A 1 88 ? 5.316 -9.869 -34.820 1.00 78.06 88 VAL A O 1
ATOM 685 N N . GLU A 1 89 ? 3.490 -10.598 -35.919 1.00 79.25 89 GLU A N 1
ATOM 686 C CA . GLU A 1 89 ? 2.611 -9.513 -35.497 1.00 79.25 89 GLU A CA 1
ATOM 687 C C . GLU A 1 89 ? 2.339 -9.598 -33.987 1.00 79.25 89 GLU A C 1
ATOM 689 O O . GLU A 1 89 ? 1.909 -10.628 -33.460 1.00 79.25 89 GLU A O 1
ATOM 694 N N . VAL A 1 90 ? 2.607 -8.507 -33.264 1.00 77.75 90 VAL A N 1
ATOM 695 C CA . VAL A 1 90 ? 2.327 -8.410 -31.827 1.00 77.75 90 VAL A CA 1
ATOM 696 C C . VAL A 1 90 ? 0.950 -7.792 -31.640 1.00 77.75 90 VAL A C 1
ATOM 698 O O . VAL A 1 90 ? 0.674 -6.707 -32.144 1.00 77.75 90 VAL A O 1
ATOM 701 N N . ASN A 1 91 ? 0.090 -8.461 -30.873 1.00 84.81 91 ASN A N 1
ATOM 702 C CA . ASN A 1 91 ? -1.221 -7.917 -30.538 1.00 84.81 91 ASN A CA 1
ATOM 703 C C . ASN A 1 91 ? -1.061 -6.604 -29.738 1.00 84.81 91 ASN A C 1
ATOM 705 O O . ASN A 1 91 ? -0.450 -6.636 -28.666 1.00 84.81 91 ASN A O 1
ATOM 709 N N . PRO A 1 92 ? -1.637 -5.472 -30.184 1.00 84.12 92 PRO A N 1
ATOM 710 C CA . PRO A 1 92 ? -1.533 -4.196 -29.473 1.00 84.12 92 PRO A CA 1
ATOM 711 C C . PRO A 1 92 ? -2.202 -4.215 -28.086 1.00 84.12 92 PRO A C 1
ATOM 713 O O . PRO A 1 92 ? -1.781 -3.491 -27.189 1.00 84.12 92 PRO A O 1
ATOM 716 N N . ASN A 1 93 ? -3.203 -5.073 -27.862 1.00 86.81 93 ASN A N 1
ATOM 717 C CA . ASN A 1 93 ? -3.872 -5.258 -26.571 1.00 86.81 93 ASN A CA 1
ATOM 718 C C . ASN A 1 93 ? -3.307 -6.469 -25.804 1.00 86.81 93 ASN A C 1
ATOM 720 O O . ASN A 1 93 ? -4.038 -7.354 -25.353 1.00 86.81 93 ASN A O 1
ATOM 724 N N . HIS A 1 94 ? -1.981 -6.554 -25.693 1.00 89.62 94 HIS A N 1
ATOM 725 C CA . HIS A 1 94 ? -1.330 -7.623 -24.941 1.00 89.62 94 HIS A CA 1
ATOM 726 C C . HIS A 1 94 ? -1.256 -7.303 -23.439 1.00 89.62 94 HIS A C 1
ATOM 728 O O . HIS A 1 94 ? -0.802 -6.234 -23.035 1.00 89.62 94 HIS A O 1
ATOM 734 N N . GLY A 1 95 ? -1.604 -8.262 -22.574 1.00 91.06 95 GLY A N 1
ATOM 735 C CA . GLY A 1 95 ? -1.584 -8.062 -21.115 1.00 91.06 95 GLY A CA 1
ATOM 736 C C . GLY A 1 95 ? -0.195 -7.763 -20.527 1.00 91.06 95 GLY A C 1
ATOM 737 O O . GLY A 1 95 ? -0.093 -7.104 -19.492 1.00 91.06 95 GLY A O 1
ATOM 738 N N . LEU A 1 96 ? 0.882 -8.192 -21.200 1.00 91.44 96 LEU A N 1
ATOM 739 C CA . LEU A 1 96 ? 2.262 -7.886 -20.781 1.00 91.44 96 LEU A CA 1
ATOM 740 C C . LEU A 1 96 ? 2.604 -6.399 -20.873 1.00 91.44 96 LEU A C 1
ATOM 742 O O . LEU A 1 96 ? 3.494 -5.948 -20.157 1.00 91.44 96 LEU A O 1
ATOM 746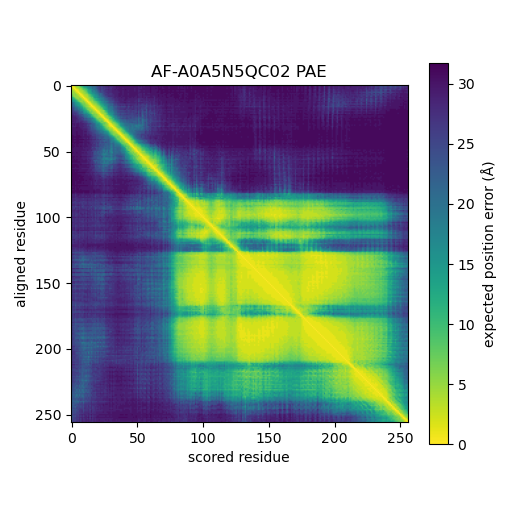 N N . TYR A 1 97 ? 1.877 -5.620 -21.676 1.00 90.25 97 TYR A N 1
ATOM 747 C CA . TYR A 1 97 ? 2.082 -4.177 -21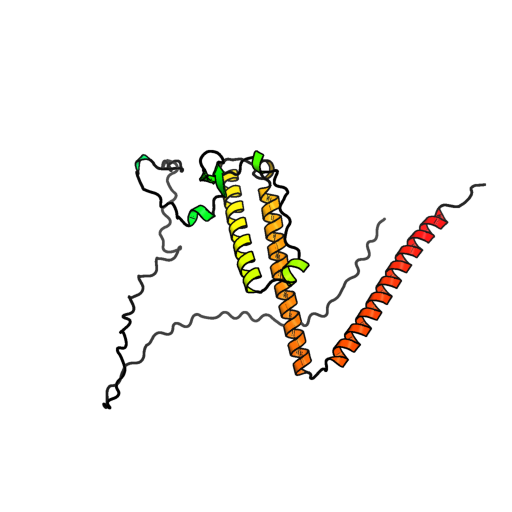.711 1.00 90.25 97 TYR A CA 1
ATOM 748 C C . TYR A 1 97 ? 1.802 -3.500 -20.362 1.00 90.25 97 TYR A C 1
ATOM 750 O O . TYR A 1 97 ? 2.286 -2.403 -20.116 1.00 90.25 97 TYR A O 1
ATOM 758 N N . GLY A 1 98 ? 1.106 -4.175 -19.440 1.00 90.81 98 GLY A N 1
ATOM 759 C CA . GLY A 1 98 ? 0.911 -3.697 -18.072 1.00 90.81 98 GLY A CA 1
ATOM 760 C C . GLY A 1 98 ? 2.173 -3.650 -17.197 1.00 90.81 98 GLY A C 1
ATOM 761 O O . GLY A 1 98 ? 2.091 -3.094 -16.105 1.00 90.81 98 GLY A O 1
ATOM 762 N N . PHE A 1 99 ? 3.300 -4.227 -17.632 1.00 92.75 99 PHE A N 1
ATOM 763 C CA . PHE A 1 99 ? 4.592 -4.142 -16.931 1.00 92.75 99 PHE A CA 1
ATOM 764 C C . PHE A 1 99 ? 5.443 -2.943 -17.362 1.00 92.75 99 PHE A C 1
ATOM 766 O O . PHE A 1 99 ? 6.445 -2.654 -16.713 1.00 92.75 99 PHE A O 1
ATOM 773 N N . PHE A 1 100 ? 5.049 -2.255 -18.432 1.00 90.81 100 PHE A N 1
ATOM 774 C CA . PHE A 1 100 ? 5.770 -1.119 -18.992 1.00 90.81 100 PHE A CA 1
ATOM 775 C C . PHE A 1 100 ? 4.967 0.164 -18.782 1.00 90.81 100 PHE A C 1
ATOM 777 O O . PHE A 1 100 ? 3.734 0.142 -18.698 1.00 90.81 100 PHE A O 1
ATOM 784 N N . ARG A 1 101 ? 5.659 1.298 -18.674 1.00 88.69 101 ARG A N 1
ATOM 785 C CA . ARG A 1 101 ? 5.007 2.589 -18.446 1.00 88.69 101 ARG A CA 1
ATOM 786 C C . ARG A 1 101 ? 4.405 3.056 -19.772 1.00 88.69 101 ARG A C 1
ATOM 788 O O . ARG A 1 101 ? 5.115 3.174 -20.762 1.00 88.69 101 ARG A O 1
ATOM 795 N N . LYS A 1 102 ? 3.090 3.276 -19.809 1.00 87.81 102 LYS A N 1
ATOM 796 C CA . LYS A 1 102 ? 2.416 3.819 -20.995 1.00 87.81 102 LYS A CA 1
ATOM 797 C C . LYS A 1 102 ? 2.622 5.333 -21.027 1.00 87.81 102 LYS A C 1
ATOM 799 O O . LYS A 1 102 ? 2.132 6.018 -20.130 1.00 87.81 102 LYS A O 1
ATOM 804 N N . THR A 1 103 ? 3.294 5.822 -22.059 1.00 83.94 103 THR A N 1
ATOM 805 C CA . THR A 1 103 ? 3.488 7.248 -22.343 1.00 83.94 103 THR A C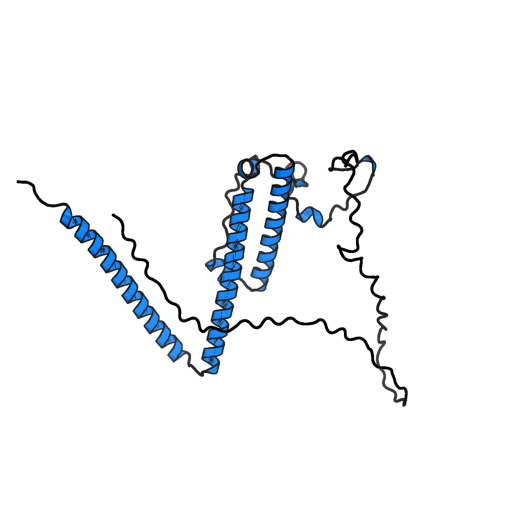A 1
ATOM 806 C C . THR A 1 103 ? 2.759 7.606 -23.636 1.00 83.94 103 THR A C 1
ATOM 808 O O . THR A 1 103 ? 2.539 6.751 -24.494 1.00 83.94 103 THR A O 1
ATOM 811 N N . GLN A 1 104 ? 2.344 8.862 -23.767 1.00 77.94 104 GLN A N 1
ATOM 812 C CA . GLN A 1 104 ? 1.870 9.440 -25.019 1.00 77.94 104 GLN A CA 1
ATOM 813 C C . GLN A 1 104 ? 2.753 10.636 -25.356 1.00 77.94 104 GLN A C 1
ATOM 815 O O . GLN A 1 104 ? 3.053 11.428 -24.466 1.00 77.94 104 GLN A O 1
ATOM 820 N N . ASP A 1 105 ? 3.179 10.732 -26.611 1.00 74.81 105 ASP A N 1
ATOM 821 C CA . ASP A 1 105 ? 3.859 11.925 -27.110 1.00 74.81 105 ASP A CA 1
ATOM 822 C C . ASP A 1 105 ? 2.819 12.983 -27.483 1.00 74.81 105 ASP A C 1
ATOM 824 O O . ASP A 1 105 ? 1.854 12.678 -28.189 1.00 74.81 105 ASP A O 1
ATOM 828 N N . ASP A 1 106 ? 3.036 14.229 -27.062 1.00 75.75 106 ASP A N 1
ATOM 829 C CA . ASP A 1 106 ? 2.101 15.339 -27.298 1.00 75.75 106 ASP A CA 1
ATOM 830 C C . ASP A 1 106 ? 1.898 15.633 -28.794 1.00 75.75 106 ASP A C 1
ATOM 832 O O . ASP A 1 106 ? 0.838 16.096 -29.209 1.00 75.75 106 ASP A O 1
ATOM 836 N N . VAL A 1 107 ? 2.910 15.336 -29.617 1.00 79.06 107 VAL A N 1
ATOM 837 C CA . VAL A 1 107 ? 2.909 15.617 -31.061 1.00 79.06 107 VAL A CA 1
ATOM 838 C C . VAL A 1 107 ? 2.142 14.555 -31.849 1.00 79.06 107 VAL A C 1
ATOM 840 O O . VAL A 1 107 ? 1.348 14.881 -32.726 1.00 79.06 107 VAL A O 1
ATOM 843 N N . THR A 1 108 ? 2.389 13.273 -31.573 1.00 78.06 108 THR A N 1
ATOM 844 C CA . THR A 1 108 ? 1.846 12.164 -32.377 1.00 78.06 108 THR A CA 1
ATOM 845 C C . THR A 1 108 ? 0.584 11.566 -31.753 1.00 78.06 108 THR A C 1
ATOM 847 O O . THR A 1 108 ? -0.201 10.930 -32.450 1.00 78.06 108 THR A O 1
ATOM 850 N N . GLY A 1 109 ? 0.382 11.715 -30.439 1.00 75.88 109 GLY A N 1
ATOM 851 C CA . GLY A 1 109 ? -0.745 11.136 -29.695 1.00 75.88 109 GLY A CA 1
ATOM 852 C C . GLY A 1 109 ? -0.750 9.601 -29.621 1.00 75.88 109 GLY A C 1
ATOM 853 O O . GLY A 1 109 ? -1.587 9.007 -28.933 1.00 75.88 109 GLY A O 1
ATOM 854 N N . VAL A 1 110 ? 0.186 8.937 -30.306 1.00 76.25 110 VAL A N 1
ATOM 855 C CA . VAL A 1 110 ? 0.321 7.481 -30.331 1.00 76.25 110 VAL A CA 1
ATOM 856 C C . VAL A 1 110 ? 0.924 7.020 -29.002 1.00 76.25 110 VAL A C 1
ATOM 858 O O . VAL A 1 110 ? 1.981 7.509 -28.602 1.00 76.25 110 VAL A O 1
ATOM 861 N N . PRO A 1 111 ? 0.269 6.089 -28.285 1.00 79.44 111 PRO A N 1
ATOM 862 C CA . PRO A 1 111 ? 0.814 5.569 -27.047 1.00 79.44 111 PRO A CA 1
ATOM 863 C C . PRO A 1 111 ? 1.980 4.624 -27.329 1.00 79.44 111 PRO A C 1
ATOM 865 O O . PRO A 1 111 ? 1.839 3.666 -28.089 1.00 79.44 111 PRO A O 1
ATOM 868 N N . TYR A 1 112 ? 3.095 4.840 -26.643 1.00 82.62 112 TYR A N 1
ATOM 869 C CA . TYR A 1 112 ? 4.219 3.912 -26.612 1.00 82.62 112 TYR A CA 1
ATOM 870 C C . TYR A 1 112 ? 4.485 3.445 -25.182 1.00 82.62 112 TYR A C 1
ATOM 872 O O . TYR A 1 112 ? 3.979 3.998 -24.202 1.00 82.62 112 TYR A O 1
ATOM 880 N N . TYR A 1 113 ? 5.242 2.358 -25.073 1.00 86.44 113 TYR A N 1
ATOM 881 C CA . TYR A 1 113 ? 5.550 1.716 -23.805 1.00 86.44 113 TYR A CA 1
ATOM 882 C C . TYR A 1 113 ? 7.035 1.868 -23.502 1.00 86.44 113 TYR A C 1
ATOM 884 O O . TYR A 1 113 ? 7.880 1.345 -24.226 1.00 86.44 113 TYR A O 1
ATOM 892 N N . GLU A 1 114 ? 7.341 2.571 -22.418 1.00 84.94 114 GLU A N 1
ATOM 893 C CA . GLU A 1 114 ? 8.698 2.768 -21.925 1.00 84.94 114 GLU A CA 1
ATOM 894 C C . GLU A 1 114 ? 9.090 1.646 -20.961 1.00 84.94 114 GLU A C 1
ATOM 896 O O . GLU A 1 114 ? 8.394 1.355 -19.979 1.00 84.94 114 GLU A O 1
ATOM 901 N N . THR A 1 115 ? 10.248 1.039 -21.224 1.00 84.56 115 THR A N 1
ATOM 902 C CA . THR A 1 115 ? 10.911 0.122 -20.289 1.00 84.56 115 THR A CA 1
ATOM 903 C C . THR A 1 115 ? 11.637 0.907 -19.201 1.00 84.56 115 THR A C 1
ATOM 905 O O . THR A 1 115 ? 11.447 0.642 -18.019 1.00 84.56 115 THR A O 1
ATOM 908 N N . LEU A 1 116 ? 12.491 1.842 -19.635 1.00 84.88 116 LEU A N 1
ATOM 909 C CA . LEU A 1 116 ? 13.219 2.877 -18.893 1.00 84.88 116 LEU A CA 1
ATOM 910 C C . LEU A 1 116 ? 12.405 4.156 -18.709 1.00 84.88 116 LEU A C 1
ATOM 912 O O . LEU A 1 116 ? 12.188 4.813 -19.716 1.00 84.88 116 LEU A O 1
ATOM 916 N N . GLU A 1 117 ? 12.008 4.559 -17.499 1.00 77.50 117 GLU A N 1
ATOM 917 C CA . GLU A 1 117 ? 11.552 5.945 -17.303 1.00 77.50 117 GLU A CA 1
ATOM 918 C C . GLU A 1 117 ? 12.727 6.919 -17.451 1.00 77.50 117 GLU A C 1
ATOM 920 O O . GLU A 1 117 ? 13.749 6.770 -16.775 1.00 77.50 117 GLU A O 1
ATOM 925 N N . ALA A 1 118 ? 12.564 7.910 -18.331 1.00 69.69 118 ALA A N 1
ATOM 926 C CA . ALA A 1 118 ? 13.555 8.955 -18.575 1.00 69.69 118 ALA A CA 1
ATOM 927 C C . ALA A 1 118 ? 13.742 9.893 -17.369 1.00 69.69 118 ALA A C 1
ATOM 929 O O . ALA A 1 118 ? 12.821 10.104 -16.576 1.00 69.69 118 ALA A O 1
ATOM 930 N N . MET A 1 119 ? 14.937 10.489 -17.277 1.00 62.19 119 MET A N 1
ATOM 931 C CA . MET A 1 119 ? 15.382 11.315 -16.144 1.00 62.19 119 MET A CA 1
ATOM 932 C C . MET A 1 119 ? 14.524 12.561 -15.947 1.00 62.19 119 MET A C 1
ATOM 934 O O . MET A 1 119 ? 14.220 12.937 -14.823 1.00 62.19 119 MET A O 1
ATOM 938 N N . ASP A 1 120 ? 14.054 13.160 -17.035 1.00 62.31 120 ASP A N 1
ATOM 939 C CA . ASP A 1 120 ? 13.312 14.421 -16.973 1.00 62.31 120 ASP A CA 1
ATOM 940 C C . ASP A 1 120 ? 11.892 14.252 -16.400 1.00 62.31 120 ASP A C 1
ATOM 942 O O . ASP A 1 120 ? 11.287 15.208 -15.928 1.00 62.31 120 ASP A O 1
ATOM 946 N N . LYS A 1 121 ? 11.366 13.016 -16.353 1.00 62.69 121 LYS A N 1
ATOM 947 C CA . LYS A 1 121 ? 10.077 12.678 -15.710 1.00 62.69 121 LYS A CA 1
ATOM 948 C C . LYS A 1 121 ? 10.233 12.311 -14.225 1.00 62.69 121 LYS A C 1
ATOM 950 O O . LYS A 1 121 ? 9.287 11.872 -13.559 1.00 62.69 121 LYS A O 1
ATOM 955 N N . VAL A 1 122 ? 11.450 12.413 -13.689 1.00 54.09 122 VAL A N 1
ATOM 956 C CA . VAL A 1 122 ? 11.787 11.983 -12.326 1.00 54.09 122 VAL A CA 1
ATOM 957 C C . VAL A 1 122 ? 11.307 12.992 -11.288 1.00 54.09 122 VAL A C 1
ATOM 959 O O . VAL A 1 122 ? 10.991 12.577 -10.171 1.00 54.09 122 VAL A O 1
ATOM 962 N N . ASP A 1 123 ? 11.123 14.258 -11.659 1.00 52.41 123 ASP A N 1
ATOM 963 C CA . ASP A 1 123 ? 10.745 15.340 -10.742 1.00 52.41 123 ASP A CA 1
ATOM 964 C C . ASP A 1 123 ? 9.239 15.487 -10.481 1.00 52.41 123 ASP A C 1
ATOM 966 O O . ASP A 1 123 ? 8.802 16.425 -9.812 1.00 52.41 123 ASP A O 1
ATOM 970 N N . ASP A 1 124 ? 8.434 14.492 -10.859 1.00 58.56 124 ASP A N 1
ATOM 971 C CA . ASP A 1 124 ? 7.067 14.359 -10.356 1.00 58.56 124 ASP A CA 1
ATOM 972 C C . ASP A 1 124 ? 7.076 13.947 -8.867 1.00 58.56 124 ASP A C 1
ATOM 974 O O . ASP A 1 124 ? 6.753 12.816 -8.471 1.00 58.56 124 ASP A O 1
ATOM 978 N N . TYR A 1 125 ? 7.416 14.893 -7.986 1.00 58.59 125 TYR A N 1
ATOM 979 C CA . TYR A 1 125 ? 7.279 14.795 -6.526 1.00 58.59 125 TYR A CA 1
ATOM 980 C C . TYR A 1 125 ? 5.811 14.707 -6.066 1.00 58.59 125 TYR A C 1
ATOM 982 O O . TYR A 1 125 ? 5.545 14.546 -4.875 1.00 58.59 125 TYR A O 1
ATOM 990 N N . SER A 1 126 ? 4.858 14.754 -6.999 1.00 61.16 126 SER A N 1
ATOM 991 C CA . SER A 1 126 ? 3.418 14.925 -6.776 1.00 61.16 126 SER A CA 1
ATOM 992 C C . SER A 1 126 ? 2.735 13.808 -5.954 1.00 61.16 126 SER A C 1
ATOM 994 O O . SER A 1 126 ? 1.693 14.016 -5.334 1.00 61.16 126 SER A O 1
ATOM 996 N N . GLY A 1 127 ? 3.316 12.606 -5.862 1.00 76.44 127 GLY A N 1
ATOM 997 C CA . GLY A 1 127 ? 2.655 11.473 -5.197 1.00 76.44 127 GLY A CA 1
ATOM 998 C C . GLY A 1 127 ? 2.953 11.313 -3.697 1.00 76.44 127 GLY A C 1
ATOM 999 O O . GLY A 1 127 ? 4.072 10.949 -3.327 1.00 76.44 127 GLY A O 1
ATOM 1000 N N . ARG A 1 128 ? 1.936 11.426 -2.824 1.00 90.81 128 ARG A N 1
ATOM 1001 C CA . ARG A 1 128 ? 1.978 11.004 -1.401 1.00 90.81 128 ARG A CA 1
ATOM 1002 C C . ARG A 1 128 ? 1.367 9.605 -1.199 1.00 90.81 128 ARG A C 1
ATOM 1004 O O . ARG A 1 128 ? 0.412 9.225 -1.861 1.00 90.81 128 ARG A O 1
ATOM 1011 N N . ALA A 1 129 ? 1.866 8.847 -0.216 1.00 94.44 129 ALA A N 1
ATOM 1012 C CA . ALA A 1 129 ? 1.241 7.593 0.235 1.00 94.44 129 ALA A CA 1
ATOM 1013 C C . ALA A 1 129 ? -0.081 7.817 1.003 1.00 94.44 129 ALA A C 1
ATOM 1015 O O . ALA A 1 129 ? -0.129 8.671 1.895 1.00 94.44 129 ALA A O 1
ATOM 1016 N N . TRP A 1 130 ? -1.089 6.973 0.768 1.00 96.69 130 TRP A N 1
ATOM 1017 C CA . TRP A 1 130 ? -2.429 7.012 1.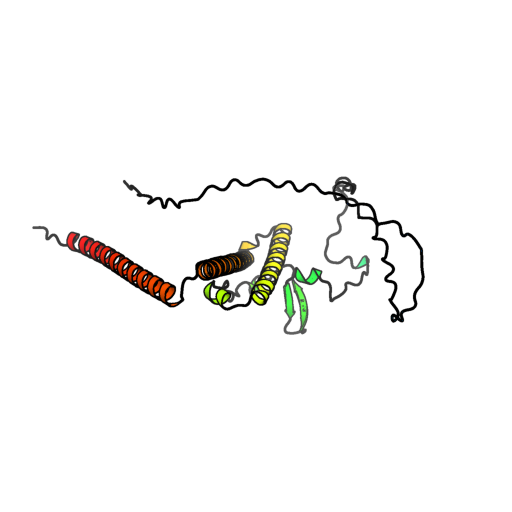388 1.00 96.69 130 TRP A CA 1
ATOM 1018 C C . TRP A 1 130 ? -2.401 7.034 2.915 1.00 96.69 130 TRP A C 1
ATOM 1020 O O . TRP A 1 130 ? -1.770 6.162 3.505 1.00 96.69 130 TRP A O 1
ATOM 1030 N N . LEU A 1 131 ? -3.082 7.975 3.573 1.00 96.94 131 LEU A N 1
ATOM 1031 C CA . LEU A 1 131 ? -3.199 8.028 5.038 1.00 96.94 131 LEU A CA 1
ATOM 1032 C C . LEU A 1 131 ? -4.204 6.990 5.553 1.00 96.94 131 LEU A C 1
ATOM 1034 O O . LEU A 1 131 ? -5.186 6.667 4.893 1.00 96.94 131 LEU A O 1
ATOM 1038 N N . ALA A 1 132 ? -4.000 6.508 6.782 1.00 97.31 132 ALA A N 1
ATOM 1039 C CA . ALA A 1 132 ? -4.946 5.587 7.416 1.00 97.31 132 ALA A CA 1
ATOM 1040 C C . ALA A 1 132 ? -6.332 6.231 7.615 1.00 97.31 132 ALA A C 1
ATOM 1042 O O . ALA A 1 132 ? -7.345 5.575 7.397 1.00 97.31 132 ALA A O 1
ATOM 1043 N N . SER A 1 133 ? -6.386 7.527 7.949 1.00 97.44 133 SER A N 1
ATOM 1044 C CA . SER A 1 133 ? -7.638 8.289 8.072 1.00 97.44 133 SER A CA 1
ATOM 1045 C C . SER A 1 133 ? -8.449 8.307 6.771 1.00 97.44 133 SER A C 1
ATOM 1047 O O . SER A 1 133 ? -9.661 8.115 6.805 1.00 97.44 133 SER A O 1
ATOM 1049 N N . GLU A 1 134 ? -7.785 8.469 5.624 1.00 97.38 134 GLU A N 1
ATOM 1050 C CA . GLU A 1 134 ? -8.415 8.444 4.297 1.00 97.38 134 GLU A CA 1
ATOM 1051 C C . GLU A 1 134 ? -8.960 7.048 3.971 1.00 97.38 134 GLU A C 1
ATOM 1053 O O . GLU A 1 134 ? -10.091 6.903 3.508 1.00 97.38 134 GLU A O 1
ATOM 1058 N N . LEU A 1 135 ? -8.172 6.008 4.261 1.00 98.19 135 LEU A N 1
ATOM 1059 C CA . LEU A 1 135 ? -8.526 4.617 3.974 1.00 98.19 135 LEU A CA 1
ATOM 1060 C C . LEU A 1 135 ? -9.684 4.107 4.843 1.00 98.19 135 LEU A C 1
ATOM 1062 O O . LEU A 1 135 ? -10.480 3.291 4.377 1.00 98.19 135 LEU A O 1
ATOM 1066 N N . ARG A 1 136 ? -9.842 4.615 6.073 1.00 97.88 136 ARG A N 1
ATOM 1067 C CA . ARG A 1 136 ? -10.979 4.269 6.947 1.00 97.88 136 ARG A CA 1
ATOM 1068 C C . ARG A 1 136 ? -12.330 4.651 6.350 1.00 97.88 136 ARG A C 1
ATOM 1070 O O . ARG A 1 136 ? -13.305 3.966 6.639 1.00 97.88 136 ARG A O 1
ATOM 1077 N N . ARG A 1 137 ? -12.382 5.667 5.483 1.00 97.25 137 ARG A N 1
ATOM 1078 C CA . ARG A 1 137 ? -13.613 6.129 4.815 1.00 97.25 137 ARG A CA 1
ATOM 1079 C C . ARG A 1 137 ? -13.965 5.340 3.547 1.00 97.25 137 ARG A C 1
ATOM 1081 O O . ARG A 1 137 ? -14.971 5.640 2.917 1.00 97.25 137 ARG A O 1
ATOM 1088 N N . LYS A 1 138 ? -13.142 4.370 3.132 1.00 97.88 138 LYS A N 1
ATOM 1089 C CA . LYS A 1 138 ? -13.330 3.612 1.881 1.00 97.88 138 LYS A CA 1
ATOM 1090 C C . LYS A 1 138 ? -13.995 2.256 2.104 1.00 97.88 138 LYS A C 1
ATOM 1092 O O . LYS A 1 138 ? -13.764 1.607 3.128 1.00 97.88 138 LYS A O 1
ATOM 1097 N N . SER A 1 139 ? -14.792 1.803 1.136 1.00 98.06 139 SER A N 1
ATOM 1098 C CA . SER A 1 139 ? -15.439 0.487 1.192 1.00 98.06 139 SER A CA 1
ATOM 1099 C C . SER A 1 139 ? -14.413 -0.653 1.080 1.00 98.06 139 SER A C 1
ATOM 1101 O O . SER A 1 139 ? -13.273 -0.444 0.662 1.00 98.06 139 SER A O 1
ATOM 1103 N N . PHE A 1 140 ? -14.797 -1.882 1.443 1.00 97.50 140 PHE A N 1
ATOM 1104 C CA . PHE A 1 140 ? -13.920 -3.047 1.258 1.00 97.50 140 PHE A CA 1
ATOM 1105 C C . PHE A 1 140 ? -13.555 -3.265 -0.222 1.00 97.50 140 PHE A C 1
ATOM 1107 O O . PHE A 1 140 ? -12.393 -3.525 -0.533 1.00 97.50 140 PHE A O 1
ATOM 1114 N N . LYS A 1 141 ? -14.522 -3.090 -1.136 1.00 98.00 141 LYS A N 1
ATOM 1115 C CA . LYS A 1 141 ? -14.319 -3.220 -2.588 1.00 98.00 141 LYS A CA 1
ATOM 1116 C C . LYS A 1 141 ? -13.294 -2.211 -3.110 1.00 98.00 141 LYS A C 1
ATOM 1118 O O . LYS A 1 141 ? -12.417 -2.584 -3.890 1.00 98.00 141 LYS A O 1
ATOM 1123 N N . ASP A 1 142 ? -13.351 -0.967 -2.639 1.00 98.06 142 ASP A N 1
ATOM 1124 C CA . ASP A 1 142 ? -12.392 0.070 -3.038 1.00 98.06 142 ASP A CA 1
ATOM 1125 C C . ASP A 1 142 ? -10.993 -0.224 -2.500 1.00 98.06 142 ASP A C 1
ATOM 1127 O O . ASP A 1 142 ? -10.019 -0.113 -3.239 1.00 98.06 142 ASP A O 1
ATOM 1131 N N . LEU A 1 143 ? -10.879 -0.649 -1.235 1.00 98.31 143 LEU A N 1
ATOM 1132 C CA . LEU A 1 143 ? -9.592 -1.031 -0.644 1.00 98.31 143 LEU A CA 1
ATOM 1133 C C . LEU A 1 143 ? -8.964 -2.222 -1.374 1.00 98.31 143 LEU A C 1
ATOM 1135 O O . LEU A 1 143 ? -7.755 -2.236 -1.602 1.00 98.31 143 LEU A O 1
ATOM 1139 N N . HIS A 1 144 ? -9.778 -3.202 -1.765 1.00 98.12 144 HIS A N 1
ATOM 1140 C CA . HIS A 1 144 ? -9.339 -4.361 -2.536 1.00 98.12 144 HIS A CA 1
ATOM 1141 C C . HIS A 1 144 ? -8.891 -3.970 -3.951 1.00 98.12 144 HIS A C 1
ATOM 1143 O O . HIS A 1 144 ? -7.846 -4.411 -4.420 1.00 98.12 144 HIS A O 1
ATOM 1149 N N . THR A 1 145 ? -9.634 -3.084 -4.613 1.00 98.31 145 THR A N 1
ATOM 1150 C CA . THR A 1 145 ? -9.264 -2.567 -5.939 1.00 98.31 145 THR A CA 1
ATOM 1151 C C . THR A 1 145 ? -7.963 -1.770 -5.861 1.00 98.31 145 THR A C 1
ATOM 1153 O O . THR A 1 145 ? -7.029 -2.020 -6.622 1.00 98.31 145 THR A O 1
ATOM 1156 N N . LEU A 1 146 ? -7.854 -0.874 -4.877 1.00 97.75 146 LEU A N 1
ATOM 1157 C CA . LEU A 1 146 ? -6.648 -0.096 -4.613 1.00 97.75 146 LEU A CA 1
ATOM 1158 C C . LEU A 1 146 ? -5.446 -0.998 -4.315 1.00 97.75 146 LEU A C 1
ATOM 1160 O O . LEU A 1 146 ? -4.350 -0.731 -4.800 1.00 97.75 146 LEU A O 1
ATOM 1164 N N . TRP A 1 147 ? -5.635 -2.083 -3.562 1.00 98.06 147 TRP A N 1
ATOM 1165 C CA . TRP A 1 147 ? -4.578 -3.059 -3.306 1.00 98.06 147 TRP A CA 1
ATOM 1166 C C . TRP A 1 147 ? -3.981 -3.614 -4.605 1.00 98.06 147 TRP A C 1
ATOM 1168 O O . TRP A 1 147 ? -2.757 -3.667 -4.731 1.00 98.06 147 TRP A O 1
ATOM 1178 N N . TYR A 1 148 ? -4.813 -3.968 -5.590 1.00 97.88 148 TYR A N 1
ATOM 1179 C CA . TYR A 1 148 ? -4.327 -4.453 -6.886 1.00 97.88 148 TYR A CA 1
ATOM 1180 C C . TYR A 1 148 ? -3.703 -3.363 -7.748 1.00 97.88 148 TYR A C 1
ATOM 1182 O O . TYR A 1 148 ? -2.720 -3.638 -8.431 1.00 97.88 148 TYR A O 1
ATOM 1190 N N . VAL A 1 149 ? -4.211 -2.131 -7.695 1.00 96.75 149 VAL A N 1
ATOM 1191 C CA . VAL A 1 149 ? -3.559 -0.989 -8.356 1.00 96.75 149 VAL A CA 1
ATOM 1192 C C . VAL A 1 149 ? -2.140 -0.803 -7.807 1.00 96.75 149 VAL A C 1
ATOM 1194 O O . VAL A 1 149 ? -1.185 -0.749 -8.577 1.00 96.75 149 VAL A O 1
ATOM 1197 N N . LEU A 1 150 ? -1.979 -0.813 -6.480 1.00 96.81 150 LEU A N 1
ATOM 1198 C CA . LEU A 1 150 ? -0.669 -0.715 -5.829 1.00 96.81 150 LEU A CA 1
ATOM 1199 C C . LEU A 1 150 ? 0.228 -1.920 -6.143 1.00 96.81 150 LEU A C 1
ATOM 1201 O O . LEU A 1 150 ? 1.428 -1.756 -6.343 1.00 96.81 150 LEU A O 1
ATOM 1205 N N . ALA A 1 151 ? -0.327 -3.132 -6.184 1.00 97.00 151 ALA A N 1
ATOM 1206 C CA . ALA A 1 151 ? 0.435 -4.331 -6.524 1.00 97.00 151 ALA A CA 1
ATOM 1207 C C . ALA A 1 151 ? 0.946 -4.293 -7.974 1.00 97.00 151 ALA A C 1
ATOM 1209 O O . ALA A 1 151 ? 2.100 -4.636 -8.220 1.00 97.00 151 ALA A O 1
ATOM 1210 N N . ARG A 1 152 ? 0.117 -3.832 -8.918 1.00 95.88 152 ARG A N 1
ATOM 1211 C CA . ARG A 1 152 ? 0.510 -3.649 -10.321 1.00 95.88 152 ARG A CA 1
ATOM 1212 C C . ARG A 1 152 ? 1.615 -2.611 -10.469 1.00 95.88 152 ARG A C 1
ATOM 1214 O O . ARG A 1 152 ? 2.599 -2.896 -11.141 1.00 95.88 152 ARG A O 1
ATOM 1221 N N . GLU A 1 153 ? 1.495 -1.475 -9.787 1.00 94.19 153 GLU A N 1
ATOM 1222 C CA . GLU A 1 153 ? 2.540 -0.446 -9.788 1.00 94.19 153 GLU A CA 1
ATOM 1223 C C . GLU A 1 153 ? 3.869 -1.008 -9.272 1.00 94.19 153 GLU A C 1
ATOM 1225 O O . GLU A 1 153 ? 4.908 -0.852 -9.901 1.00 94.19 153 GLU A O 1
ATOM 1230 N N . ARG A 1 154 ? 3.849 -1.764 -8.168 1.00 95.06 154 ARG A N 1
ATOM 1231 C CA . ARG A 1 154 ? 5.068 -2.394 -7.642 1.00 95.06 154 ARG A CA 1
ATOM 1232 C C . ARG A 1 154 ? 5.692 -3.403 -8.608 1.00 95.06 154 ARG A C 1
ATOM 1234 O O . ARG A 1 154 ? 6.914 -3.489 -8.664 1.00 95.06 154 ARG A O 1
ATOM 1241 N N . ASN A 1 155 ? 4.886 -4.147 -9.365 1.00 96.12 155 ASN A N 1
ATOM 1242 C CA . ASN A 1 155 ? 5.394 -5.068 -10.385 1.00 96.12 155 ASN A CA 1
ATOM 1243 C C . ASN A 1 155 ? 6.066 -4.320 -11.547 1.00 96.12 155 ASN A C 1
ATOM 1245 O O . ASN A 1 155 ? 7.118 -4.748 -12.023 1.00 96.12 155 ASN A O 1
ATOM 1249 N N . LEU A 1 156 ? 5.494 -3.190 -11.971 1.00 93.06 156 LEU A N 1
ATOM 1250 C CA . LEU A 1 156 ? 6.091 -2.306 -12.972 1.00 93.06 156 LEU A CA 1
ATOM 1251 C C . LEU A 1 156 ? 7.431 -1.750 -12.468 1.00 93.06 156 LEU A C 1
ATOM 1253 O O . LEU A 1 156 ? 8.454 -1.930 -13.123 1.00 93.06 156 LEU A O 1
ATOM 1257 N N . LEU A 1 157 ? 7.463 -1.182 -11.257 1.00 91.50 157 LEU A N 1
ATOM 1258 C CA . LEU A 1 157 ? 8.688 -0.640 -10.652 1.00 91.50 157 LEU A CA 1
ATOM 1259 C C . LEU A 1 157 ? 9.780 -1.713 -10.473 1.00 91.50 157 LEU A C 1
ATOM 1261 O O . LEU A 1 157 ? 10.963 -1.429 -10.647 1.00 91.50 157 LEU A O 1
ATOM 1265 N N . ALA A 1 158 ? 9.399 -2.953 -10.149 1.00 92.88 158 ALA A N 1
ATOM 1266 C CA . ALA A 1 158 ? 10.334 -4.075 -10.058 1.00 92.88 158 ALA A CA 1
ATOM 1267 C C . ALA A 1 158 ? 10.909 -4.470 -11.428 1.00 92.88 158 ALA A C 1
ATOM 1269 O O . ALA A 1 158 ? 12.094 -4.784 -11.522 1.00 92.88 158 ALA A O 1
ATOM 1270 N N . THR A 1 159 ? 10.095 -4.415 -12.485 1.00 92.62 159 THR A N 1
ATOM 1271 C CA . THR A 1 159 ? 10.543 -4.671 -13.863 1.00 92.62 159 THR A CA 1
ATOM 1272 C C . THR A 1 159 ? 11.562 -3.620 -14.294 1.00 92.62 159 THR A C 1
ATOM 1274 O O . THR A 1 159 ? 12.632 -3.968 -14.785 1.00 92.62 159 THR A O 1
ATOM 1277 N N . GLN A 1 160 ? 11.290 -2.344 -14.007 1.00 90.50 160 GLN A N 1
ATOM 1278 C CA . GLN A 1 160 ? 12.236 -1.256 -14.260 1.00 90.50 160 GLN A CA 1
ATOM 1279 C C . GLN A 1 160 ? 13.550 -1.454 -13.494 1.00 90.50 160 GLN A C 1
ATOM 1281 O O . GLN A 1 160 ? 14.629 -1.336 -14.068 1.00 90.50 160 GLN A O 1
ATOM 1286 N N . ALA A 1 161 ? 13.477 -1.803 -12.205 1.00 90.00 161 ALA A N 1
ATOM 1287 C CA . ALA A 1 161 ? 14.665 -2.064 -11.391 1.00 90.00 161 ALA A CA 1
ATOM 1288 C C . ALA A 1 161 ? 15.520 -3.208 -11.953 1.00 90.00 161 ALA A C 1
ATOM 1290 O O . ALA A 1 161 ? 16.746 -3.105 -11.974 1.00 90.00 161 ALA A O 1
ATOM 1291 N N . GLN A 1 162 ? 14.879 -4.272 -12.439 1.00 91.50 162 GLN A N 1
ATOM 1292 C CA . GLN A 1 162 ? 15.574 -5.409 -13.029 1.00 91.50 162 GLN A CA 1
ATOM 1293 C C . GLN A 1 162 ? 16.231 -5.058 -14.370 1.00 91.50 162 GLN A C 1
ATOM 1295 O O . GLN A 1 162 ? 17.370 -5.461 -14.607 1.00 91.50 162 GLN A O 1
ATOM 1300 N N . GLU A 1 163 ? 15.554 -4.300 -15.232 1.00 90.06 163 GLU A N 1
ATOM 1301 C CA . GLU A 1 163 ? 16.133 -3.866 -16.508 1.00 90.06 163 GLU A CA 1
ATOM 1302 C C . GLU A 1 163 ? 17.284 -2.873 -16.297 1.00 90.06 163 GLU A C 1
ATOM 1304 O O . GLU A 1 163 ? 18.317 -2.995 -16.950 1.00 90.06 163 GLU A O 1
ATOM 1309 N N . ALA A 1 164 ? 17.186 -1.963 -15.323 1.00 88.56 164 ALA A N 1
ATOM 1310 C CA . ALA A 1 164 ? 18.292 -1.070 -14.975 1.00 88.56 164 ALA A CA 1
ATOM 1311 C C . ALA A 1 164 ? 19.513 -1.860 -14.484 1.00 88.56 164 ALA A C 1
ATOM 1313 O O . ALA A 1 164 ? 20.630 -1.630 -14.943 1.00 88.56 164 ALA A O 1
ATOM 1314 N N . HIS A 1 165 ? 19.284 -2.857 -13.623 1.00 88.44 165 HIS A N 1
ATOM 1315 C CA . HIS A 1 165 ? 20.333 -3.762 -13.163 1.00 88.44 165 HIS A CA 1
ATOM 1316 C C . HIS A 1 165 ? 20.967 -4.543 -14.323 1.00 88.44 165 HIS A C 1
ATOM 1318 O O . HIS A 1 165 ? 22.186 -4.680 -14.382 1.00 88.44 165 HIS A O 1
ATOM 1324 N N . ARG A 1 166 ? 20.162 -5.033 -15.275 1.00 89.88 166 ARG A N 1
ATOM 1325 C CA . ARG A 1 166 ? 20.651 -5.724 -16.479 1.00 89.88 166 ARG A CA 1
ATOM 1326 C C . ARG A 1 166 ? 21.539 -4.824 -17.343 1.00 89.88 166 ARG A C 1
ATOM 1328 O O . ARG A 1 166 ? 22.505 -5.318 -17.916 1.00 89.88 166 ARG A O 1
ATOM 1335 N N . LEU A 1 167 ? 21.216 -3.536 -17.436 1.00 88.00 167 LEU A N 1
ATOM 1336 C CA . LEU A 1 167 ? 22.000 -2.546 -18.176 1.00 88.00 167 LEU A CA 1
ATOM 1337 C C . LEU A 1 167 ? 23.212 -2.009 -17.392 1.00 88.00 167 LEU A C 1
ATOM 1339 O O . LEU A 1 167 ? 24.002 -1.255 -17.950 1.00 88.00 167 LEU A O 1
ATOM 1343 N N . GLY A 1 168 ? 23.379 -2.394 -16.122 1.00 86.00 168 GLY A N 1
ATOM 1344 C CA . GLY A 1 168 ? 24.486 -1.939 -15.277 1.00 86.00 168 GLY A CA 1
ATOM 1345 C C . GLY A 1 168 ? 24.301 -0.539 -14.683 1.00 86.00 168 GLY A C 1
ATOM 1346 O O . GLY A 1 168 ? 25.270 0.051 -14.213 1.00 86.00 168 GLY A O 1
ATOM 1347 N N . PHE A 1 169 ? 23.077 -0.004 -14.675 1.00 82.50 169 PHE A N 1
ATOM 1348 C CA . PHE A 1 169 ? 22.762 1.300 -14.089 1.00 82.50 169 PHE A CA 1
ATOM 1349 C C . PHE A 1 169 ? 22.157 1.156 -12.687 1.00 82.50 169 PHE A C 1
ATOM 1351 O O . PHE A 1 169 ? 21.283 0.317 -12.455 1.00 82.50 169 PHE A O 1
ATOM 1358 N N . ASP A 1 170 ? 22.559 2.018 -11.744 1.00 80.00 170 ASP A N 1
ATOM 1359 C CA . ASP A 1 170 ? 21.881 2.101 -10.445 1.00 80.00 170 ASP A CA 1
ATOM 1360 C C . ASP A 1 170 ? 20.603 2.935 -10.564 1.00 80.00 170 ASP A C 1
ATOM 1362 O O . ASP A 1 170 ? 20.631 4.166 -10.541 1.00 80.00 170 ASP A O 1
ATOM 1366 N N . ILE A 1 171 ? 19.455 2.256 -10.628 1.00 77.56 171 ILE A N 1
ATOM 1367 C CA . ILE A 1 171 ? 18.141 2.895 -10.763 1.00 77.56 171 ILE A CA 1
ATOM 1368 C C . ILE A 1 171 ? 17.849 3.956 -9.693 1.00 77.56 171 ILE A C 1
ATOM 1370 O O . ILE A 1 171 ? 17.003 4.815 -9.915 1.00 77.56 171 ILE A O 1
ATOM 1374 N N . LYS A 1 172 ? 18.525 3.931 -8.537 1.00 73.88 172 LYS A N 1
ATOM 1375 C CA . LYS A 1 172 ? 18.339 4.938 -7.480 1.00 73.88 172 LYS A CA 1
ATOM 1376 C C . LYS A 1 172 ? 18.884 6.313 -7.856 1.00 73.88 172 LYS A C 1
ATOM 1378 O O . LYS A 1 172 ? 18.371 7.307 -7.350 1.00 73.88 172 LYS A O 1
ATOM 1383 N N . LEU A 1 173 ? 19.931 6.354 -8.679 1.00 70.62 173 LEU A N 1
ATOM 1384 C CA . LEU A 1 173 ? 20.541 7.595 -9.164 1.00 70.62 173 LEU A CA 1
ATOM 1385 C C . LEU A 1 173 ? 19.727 8.196 -10.304 1.00 70.62 173 LEU A C 1
ATOM 1387 O O . LEU A 1 173 ? 19.659 9.409 -10.450 1.00 70.62 173 LEU A O 1
ATOM 1391 N N . PHE A 1 174 ? 19.098 7.321 -11.079 1.00 66.38 174 PHE A N 1
ATOM 1392 C CA . PHE A 1 174 ? 18.385 7.680 -12.286 1.00 66.38 174 PHE A CA 1
ATOM 1393 C C . PHE A 1 174 ? 16.890 7.935 -12.009 1.00 66.38 174 PHE A C 1
ATOM 1395 O O . PHE A 1 174 ? 16.278 8.776 -12.640 1.00 66.38 174 PHE A O 1
ATOM 1402 N N . SER A 1 175 ? 16.248 7.279 -11.041 1.00 72.44 175 SER A N 1
ATOM 1403 C CA . SER A 1 175 ? 14.801 7.446 -10.856 1.00 72.44 175 SER A CA 1
ATOM 1404 C C . SER A 1 175 ? 14.332 7.425 -9.407 1.00 72.44 175 SER A C 1
ATOM 1406 O O . SER A 1 175 ? 14.877 6.772 -8.516 1.00 72.44 175 SER A O 1
ATOM 1408 N N . ASN A 1 176 ? 13.194 8.084 -9.187 1.00 77.75 176 ASN A N 1
ATOM 1409 C CA . ASN A 1 176 ? 12.433 8.046 -7.945 1.00 77.75 176 ASN A CA 1
ATOM 1410 C C . ASN A 1 176 ? 11.702 6.700 -7.719 1.00 77.75 176 ASN A C 1
ATOM 1412 O O . ASN A 1 176 ? 10.906 6.592 -6.778 1.00 77.75 176 ASN A O 1
ATOM 1416 N N . THR A 1 177 ? 11.988 5.655 -8.511 1.00 83.19 177 THR A N 1
ATOM 1417 C CA . THR A 1 177 ? 11.430 4.290 -8.412 1.00 83.19 177 THR A CA 1
ATOM 1418 C C . THR A 1 177 ? 11.444 3.750 -6.980 1.00 83.19 177 THR A C 1
ATOM 1420 O O . THR A 1 177 ? 10.415 3.284 -6.487 1.00 83.19 177 THR A O 1
ATOM 1423 N N . PHE A 1 178 ? 12.562 3.880 -6.253 1.00 84.88 178 PHE A N 1
ATOM 1424 C CA . PHE A 1 178 ? 12.655 3.405 -4.865 1.00 84.88 178 PHE A CA 1
ATOM 1425 C C . PHE A 1 178 ? 11.694 4.148 -3.922 1.00 84.88 178 PHE A C 1
ATOM 1427 O O . PHE A 1 178 ? 10.995 3.533 -3.111 1.00 84.88 178 PHE A O 1
ATOM 1434 N N . ARG A 1 179 ? 11.610 5.481 -4.040 1.00 86.81 179 ARG A N 1
ATOM 1435 C CA . ARG A 1 179 ? 10.689 6.296 -3.230 1.00 86.81 179 ARG A CA 1
ATOM 1436 C C . ARG A 1 179 ? 9.230 5.966 -3.563 1.00 86.81 179 ARG A C 1
ATOM 1438 O O . ARG A 1 179 ? 8.400 5.914 -2.652 1.00 86.81 179 ARG A O 1
ATOM 1445 N N . ARG A 1 180 ? 8.911 5.698 -4.834 1.00 88.56 180 ARG A N 1
ATOM 1446 C CA . ARG A 1 180 ? 7.576 5.265 -5.284 1.00 88.56 180 ARG A CA 1
ATOM 1447 C C . ARG A 1 180 ? 7.203 3.887 -4.727 1.00 88.56 180 ARG A C 1
ATOM 1449 O O . ARG A 1 180 ? 6.125 3.763 -4.139 1.00 88.56 180 ARG A O 1
ATOM 1456 N N . ASP A 1 181 ? 8.100 2.896 -4.775 1.00 91.94 181 ASP A N 1
ATOM 1457 C CA . ASP A 1 181 ? 7.860 1.578 -4.157 1.00 91.94 181 ASP A CA 1
ATOM 1458 C C . ASP A 1 181 ? 7.642 1.710 -2.643 1.00 91.94 181 ASP A C 1
ATOM 1460 O O . ASP A 1 181 ? 6.688 1.150 -2.093 1.00 91.94 181 ASP A O 1
ATOM 1464 N N . MET A 1 182 ? 8.445 2.533 -1.960 1.00 92.56 182 MET A N 1
ATOM 1465 C CA . MET A 1 182 ? 8.278 2.789 -0.527 1.00 92.56 182 MET A CA 1
ATOM 1466 C C . MET A 1 182 ? 6.895 3.380 -0.203 1.00 92.56 182 MET A C 1
ATOM 1468 O O . MET A 1 182 ? 6.242 2.949 0.754 1.00 92.56 182 MET A O 1
ATOM 1472 N N . ARG A 1 183 ? 6.406 4.336 -1.004 1.00 93.12 183 ARG A N 1
ATOM 1473 C CA . ARG A 1 183 ? 5.060 4.922 -0.850 1.00 93.12 183 ARG A CA 1
ATOM 1474 C C . ARG A 1 183 ? 3.956 3.889 -1.096 1.00 93.12 183 ARG A C 1
ATOM 1476 O O . ARG A 1 183 ? 2.982 3.853 -0.332 1.00 93.12 183 ARG A O 1
ATOM 1483 N N . CYS A 1 184 ? 4.121 3.019 -2.092 1.00 95.56 184 CYS A N 1
ATOM 1484 C CA . CYS A 1 184 ? 3.194 1.918 -2.361 1.00 95.56 184 CYS A CA 1
ATOM 1485 C C . CYS A 1 184 ? 3.135 0.950 -1.175 1.00 95.56 184 CYS A C 1
ATOM 1487 O O . CYS A 1 184 ? 2.058 0.691 -0.636 1.00 95.56 184 CYS A O 1
ATOM 1489 N N . ARG A 1 185 ? 4.293 0.496 -0.681 1.00 96.81 185 ARG A N 1
ATOM 1490 C CA . ARG A 1 185 ? 4.404 -0.388 0.493 1.00 96.81 185 ARG A CA 1
ATOM 1491 C C . ARG A 1 185 ? 3.781 0.227 1.742 1.00 96.81 185 ARG A C 1
ATOM 1493 O O . ARG A 1 185 ? 3.063 -0.462 2.465 1.00 96.81 185 ARG A O 1
ATOM 1500 N N . LYS A 1 186 ? 4.003 1.524 1.981 1.00 97.38 186 LYS A N 1
ATOM 1501 C CA . LYS A 1 186 ? 3.402 2.252 3.110 1.00 97.38 186 LYS A CA 1
ATOM 1502 C C . LYS A 1 186 ? 1.876 2.285 3.012 1.00 97.38 186 LYS A C 1
ATOM 1504 O O . LYS A 1 186 ? 1.196 2.071 4.012 1.00 97.38 186 LYS A O 1
ATOM 1509 N N . SER A 1 187 ? 1.342 2.500 1.812 1.00 97.81 187 SER A N 1
ATOM 1510 C CA . SER A 1 187 ? -0.103 2.468 1.557 1.00 97.81 187 SER A CA 1
ATOM 1511 C C . SER A 1 187 ? -0.676 1.061 1.779 1.00 97.81 187 SER A C 1
ATOM 1513 O O . SER A 1 187 ? -1.653 0.911 2.506 1.00 97.81 187 SER A O 1
ATOM 1515 N N . MET A 1 188 ? -0.014 0.015 1.271 1.00 98.25 188 MET A N 1
ATOM 1516 C CA . MET A 1 188 ? -0.409 -1.386 1.489 1.00 98.25 188 MET A CA 1
ATOM 1517 C C . MET A 1 188 ? -0.405 -1.772 2.977 1.00 98.25 188 MET A C 1
ATOM 1519 O O . MET A 1 188 ? -1.334 -2.426 3.448 1.00 98.25 188 MET A O 1
ATOM 1523 N N . ALA A 1 189 ? 0.611 -1.353 3.737 1.00 98.38 189 ALA A N 1
ATOM 1524 C CA . ALA A 1 189 ? 0.677 -1.601 5.178 1.00 98.38 189 ALA A CA 1
ATOM 1525 C C . ALA A 1 189 ? -0.500 -0.952 5.924 1.00 98.38 189 ALA A C 1
ATOM 1527 O O . ALA A 1 189 ? -1.120 -1.590 6.773 1.00 98.38 189 ALA A O 1
ATOM 1528 N N . ARG A 1 190 ? -0.866 0.282 5.557 1.00 98.44 190 ARG A N 1
ATOM 1529 C CA . ARG A 1 190 ? -2.021 0.984 6.135 1.00 98.44 190 ARG A CA 1
ATOM 1530 C C . ARG A 1 190 ? -3.352 0.335 5.757 1.00 98.44 190 ARG A C 1
ATOM 1532 O O . ARG A 1 190 ? -4.237 0.275 6.600 1.00 98.44 190 ARG A O 1
ATOM 1539 N N . ILE A 1 191 ? -3.490 -0.211 4.544 1.00 98.38 191 ILE A N 1
ATOM 1540 C CA . ILE A 1 191 ? -4.674 -1.005 4.170 1.00 98.38 191 ILE A CA 1
ATOM 1541 C C . ILE A 1 191 ? -4.810 -2.216 5.102 1.00 98.38 191 ILE A C 1
ATOM 1543 O O . ILE A 1 191 ? -5.883 -2.431 5.662 1.00 98.38 191 ILE A O 1
ATOM 1547 N N . LYS A 1 192 ? -3.724 -2.968 5.340 1.00 98.25 192 LYS A N 1
ATOM 1548 C CA . LYS A 1 192 ? -3.745 -4.099 6.288 1.00 98.25 192 LYS A CA 1
ATOM 1549 C C . LYS A 1 192 ? -4.125 -3.658 7.700 1.00 98.25 192 LYS A C 1
ATOM 1551 O O . LYS A 1 192 ? -4.926 -4.327 8.345 1.00 98.25 192 LYS A O 1
ATOM 1556 N N . GLN A 1 193 ? -3.572 -2.535 8.156 1.00 98.25 193 GLN A N 1
ATOM 1557 C CA . GLN A 1 193 ? -3.897 -1.960 9.458 1.00 98.25 193 GLN A CA 1
ATOM 1558 C C . GLN A 1 193 ? -5.396 -1.650 9.569 1.00 98.25 193 GLN A C 1
ATOM 1560 O O . GLN A 1 193 ? -6.036 -2.131 10.495 1.00 98.25 193 GLN A O 1
ATOM 1565 N N . VAL A 1 194 ? -5.971 -0.917 8.611 1.00 98.44 194 VAL A N 1
ATOM 1566 C CA . VAL A 1 194 ? -7.396 -0.542 8.625 1.00 98.44 194 VAL A CA 1
ATOM 1567 C C . VAL A 1 194 ? -8.308 -1.769 8.571 1.00 98.44 194 VAL A C 1
ATOM 1569 O O . VAL A 1 194 ? -9.325 -1.807 9.259 1.00 98.44 194 VAL A O 1
ATOM 1572 N N . LEU A 1 195 ? -7.956 -2.797 7.793 1.00 98.25 195 LEU A N 1
ATOM 1573 C CA . LEU A 1 195 ? -8.723 -4.046 7.762 1.00 98.25 195 LEU A CA 1
ATOM 1574 C C . LEU A 1 195 ? -8.685 -4.777 9.111 1.00 98.25 195 LEU A C 1
ATOM 1576 O O . LEU A 1 195 ? -9.708 -5.299 9.549 1.00 98.25 195 LEU A O 1
ATOM 1580 N N . ASN A 1 196 ? -7.533 -4.779 9.784 1.00 98.38 196 ASN A N 1
ATOM 1581 C CA . ASN A 1 196 ? -7.403 -5.367 11.112 1.00 98.38 196 ASN A CA 1
ATOM 1582 C C . ASN A 1 196 ? -8.174 -4.567 12.176 1.00 98.38 196 ASN A C 1
ATOM 1584 O O . ASN A 1 196 ? -8.887 -5.164 12.973 1.00 98.38 196 ASN A O 1
ATOM 1588 N N . GLU A 1 197 ? -8.089 -3.232 12.148 1.00 98.12 197 GLU A N 1
ATOM 1589 C CA . GLU A 1 197 ? -8.874 -2.335 13.014 1.00 98.12 197 GLU A CA 1
ATOM 1590 C C . GLU A 1 197 ? -10.379 -2.621 12.879 1.00 98.12 197 GLU A C 1
ATOM 1592 O O . GLU A 1 197 ? -11.065 -2.808 13.880 1.00 98.12 197 GLU A O 1
ATOM 1597 N N . ARG A 1 198 ? -10.886 -2.733 11.642 1.00 98.06 198 ARG A N 1
ATOM 1598 C CA . ARG A 1 198 ? -12.302 -3.034 11.369 1.00 98.06 198 ARG A CA 1
ATOM 1599 C C . ARG A 1 198 ? -12.730 -4.396 11.891 1.00 98.06 198 ARG A C 1
ATOM 1601 O O . ARG A 1 198 ? -13.809 -4.510 12.459 1.00 98.06 198 ARG A O 1
ATOM 1608 N N . ARG A 1 199 ? -11.893 -5.419 11.698 1.00 97.81 199 ARG A N 1
ATOM 1609 C CA . ARG A 1 199 ? -12.165 -6.759 12.221 1.00 97.81 199 ARG A CA 1
ATOM 1610 C C . ARG A 1 199 ? -12.268 -6.735 13.744 1.00 97.81 199 ARG A C 1
ATOM 1612 O O . ARG A 1 199 ? -13.247 -7.232 14.280 1.00 97.81 199 ARG A O 1
ATOM 1619 N N . LEU A 1 200 ? -11.289 -6.135 14.422 1.00 97.94 200 LEU A N 1
ATOM 1620 C CA . LEU A 1 200 ? -11.281 -6.049 15.883 1.00 97.94 200 LEU A CA 1
ATOM 1621 C C . LEU A 1 200 ? -12.500 -5.284 16.411 1.00 97.94 200 LEU A C 1
ATOM 1623 O O . LEU A 1 200 ? -13.133 -5.746 17.353 1.00 97.94 200 LEU A O 1
ATOM 1627 N N . ALA A 1 201 ? -12.861 -4.165 15.776 1.00 96.81 201 ALA A N 1
ATOM 1628 C CA . ALA A 1 201 ? -14.049 -3.397 16.142 1.00 96.81 201 ALA A CA 1
ATOM 1629 C C . ALA A 1 201 ? -15.344 -4.211 15.971 1.00 96.81 201 ALA A C 1
ATOM 1631 O O . ALA A 1 201 ? -16.215 -4.174 16.836 1.00 96.81 201 ALA A O 1
ATOM 1632 N N . TYR A 1 202 ? -15.461 -4.983 14.886 1.00 96.88 202 TYR A N 1
ATOM 1633 C CA . TYR A 1 202 ? -16.602 -5.871 14.666 1.00 96.88 202 TYR A CA 1
ATOM 1634 C C . TYR A 1 202 ? -16.669 -6.990 15.712 1.00 96.88 202 TYR A C 1
ATOM 1636 O O . TYR A 1 202 ? -17.718 -7.197 16.317 1.00 96.88 202 TYR A O 1
ATOM 1644 N N . ASP A 1 203 ? -15.552 -7.674 15.971 1.00 97.44 203 ASP A N 1
ATOM 1645 C CA . ASP A 1 203 ? -15.484 -8.762 16.951 1.00 97.44 203 ASP A CA 1
ATOM 1646 C C . ASP A 1 203 ? -15.867 -8.259 18.359 1.00 97.44 203 ASP A C 1
ATOM 1648 O O . ASP A 1 203 ? -16.624 -8.918 19.076 1.00 97.44 203 ASP A O 1
ATOM 1652 N N . GLN A 1 204 ? -15.410 -7.057 18.730 1.00 95.44 204 GLN A N 1
ATOM 1653 C CA . GLN A 1 204 ? -15.781 -6.384 19.980 1.00 95.44 204 GLN A CA 1
ATOM 1654 C C . GLN A 1 204 ? -17.271 -6.032 20.031 1.00 95.44 204 GLN A C 1
ATOM 1656 O O . GLN A 1 204 ? -17.931 -6.339 21.022 1.00 95.44 204 GLN A O 1
ATOM 1661 N N . ALA A 1 205 ? -17.823 -5.443 18.968 1.00 93.69 205 ALA A N 1
ATOM 1662 C CA . ALA A 1 205 ? -19.242 -5.095 18.905 1.00 93.69 205 ALA A CA 1
ATOM 1663 C C . ALA A 1 205 ? -20.140 -6.338 19.017 1.00 93.69 205 ALA A C 1
ATOM 1665 O O . ALA A 1 205 ? -21.102 -6.350 19.783 1.00 93.69 205 ALA A O 1
ATOM 1666 N N . VAL A 1 206 ? -19.787 -7.420 18.317 1.00 95.69 206 VAL A N 1
ATOM 1667 C CA . VAL A 1 206 ? -20.492 -8.707 18.403 1.00 95.69 206 VAL A CA 1
ATOM 1668 C C . VAL A 1 206 ? -20.412 -9.287 19.814 1.00 95.69 206 VAL A C 1
ATOM 1670 O O . VAL A 1 206 ? -21.398 -9.833 20.307 1.00 95.69 206 VAL A O 1
ATOM 1673 N N . HIS A 1 207 ? -19.258 -9.185 20.474 1.00 94.38 207 HIS A N 1
ATOM 1674 C CA . HIS A 1 207 ? -19.097 -9.639 21.852 1.00 94.38 207 HIS A CA 1
ATOM 1675 C C . HIS A 1 207 ? -19.984 -8.845 22.823 1.00 94.38 207 HIS A C 1
ATOM 1677 O O . HIS A 1 207 ? -20.730 -9.449 23.589 1.00 94.38 207 HIS A O 1
ATOM 1683 N N . LEU A 1 208 ? -19.959 -7.510 22.761 1.00 92.25 208 LEU A N 1
ATOM 1684 C CA . LEU A 1 208 ? -20.790 -6.643 23.607 1.00 92.25 208 LEU A CA 1
ATOM 1685 C C . LEU A 1 208 ? -22.285 -6.917 23.411 1.00 92.25 208 LEU A C 1
ATOM 1687 O O . LEU A 1 208 ? -23.014 -7.060 24.391 1.00 92.25 208 LEU A O 1
ATOM 1691 N N . HIS A 1 209 ? -22.710 -7.087 22.156 1.00 91.94 209 HIS A N 1
ATOM 1692 C CA . HIS A 1 209 ? -24.080 -7.464 21.822 1.00 91.94 209 HIS A CA 1
ATOM 1693 C C . HIS A 1 209 ? -24.472 -8.815 22.444 1.00 91.94 209 HIS A C 1
ATOM 1695 O O . HIS A 1 209 ? -25.545 -8.942 23.024 1.00 91.94 209 HIS A O 1
ATOM 1701 N N . LYS A 1 210 ? -23.598 -9.830 22.373 1.00 94.12 210 LYS A N 1
ATOM 1702 C CA . LYS A 1 210 ? -23.841 -11.148 22.992 1.00 94.12 210 LYS A CA 1
ATOM 1703 C C . LYS A 1 210 ? -23.918 -11.088 24.516 1.00 94.12 210 LYS A C 1
ATOM 1705 O O . LYS A 1 210 ? -24.698 -11.826 25.104 1.00 94.12 210 LYS A O 1
ATOM 1710 N N . CYS A 1 211 ? -23.118 -10.232 25.147 1.00 91.88 211 CYS A N 1
ATOM 1711 C CA . CYS A 1 211 ? -23.148 -10.020 26.593 1.00 91.88 211 CYS A CA 1
ATOM 1712 C C . CYS A 1 211 ? -24.350 -9.178 27.060 1.00 91.88 211 CYS A C 1
ATOM 1714 O O . CYS A 1 211 ? -24.506 -8.994 28.263 1.00 91.88 211 CYS A O 1
ATOM 1716 N N . GLY A 1 212 ? -25.186 -8.670 26.144 1.00 91.00 212 GLY A N 1
ATOM 1717 C CA . GLY A 1 212 ? -26.357 -7.856 26.480 1.00 91.00 212 GLY A CA 1
ATOM 1718 C C . GLY A 1 212 ? -26.013 -6.464 27.014 1.00 91.00 212 GLY A C 1
ATOM 1719 O O . GLY A 1 212 ? -26.832 -5.858 27.700 1.00 91.00 212 GLY A O 1
ATOM 1720 N N . VAL A 1 213 ? -24.807 -5.960 26.733 1.00 87.38 213 VAL A N 1
ATOM 1721 C CA . VAL A 1 213 ? -24.385 -4.622 27.168 1.00 87.38 213 VAL A CA 1
ATOM 1722 C C . VAL A 1 213 ? -25.211 -3.580 26.414 1.00 87.38 213 VAL A C 1
ATOM 1724 O O . VAL A 1 213 ? -25.268 -3.602 25.183 1.00 87.38 213 VAL A O 1
ATOM 1727 N N . THR A 1 214 ? -25.855 -2.669 27.143 1.00 87.00 214 THR A N 1
ATOM 1728 C CA . THR A 1 214 ? -26.666 -1.606 26.537 1.00 87.00 214 THR A CA 1
ATOM 1729 C C . THR A 1 214 ? -25.791 -0.462 26.025 1.00 87.00 214 THR A C 1
ATOM 1731 O O . THR A 1 214 ? -24.684 -0.236 26.516 1.00 87.00 214 THR A O 1
ATOM 1734 N N . GLY A 1 215 ? -26.296 0.292 25.043 1.00 83.81 215 GLY A N 1
ATOM 1735 C CA . GLY A 1 215 ? -25.583 1.447 24.479 1.00 83.81 215 GLY A CA 1
ATOM 1736 C C . GLY A 1 215 ? -25.174 2.472 25.542 1.00 83.81 215 GLY A C 1
ATOM 1737 O O . GLY A 1 215 ? -24.034 2.922 25.549 1.00 83.81 215 GLY A O 1
ATOM 1738 N N . GLU A 1 216 ? -26.047 2.732 26.517 1.00 84.31 216 GLU A N 1
ATOM 1739 C CA . GLU A 1 216 ? -25.786 3.648 27.638 1.00 84.31 216 GLU A CA 1
ATOM 1740 C C . GLU A 1 216 ? -24.572 3.228 28.483 1.00 84.31 216 GLU A C 1
ATOM 1742 O O . GLU A 1 216 ? -23.783 4.066 28.919 1.00 84.31 216 GLU A O 1
ATOM 1747 N N . GLN A 1 217 ? -24.386 1.921 28.701 1.00 84.12 217 GLN A N 1
ATOM 1748 C CA . GLN A 1 217 ? -23.242 1.400 29.452 1.00 84.12 217 GLN A CA 1
ATOM 1749 C C . GLN A 1 217 ? -21.930 1.584 28.684 1.00 84.12 217 GLN A C 1
ATOM 1751 O O . GLN A 1 217 ? -20.892 1.841 29.298 1.00 84.12 217 GLN A O 1
ATOM 1756 N N . ILE A 1 218 ? -21.980 1.478 27.353 1.00 85.06 218 ILE A N 1
ATOM 1757 C CA . ILE A 1 218 ? -20.832 1.714 26.471 1.00 85.06 218 ILE A CA 1
ATOM 1758 C C . ILE A 1 218 ? -20.477 3.204 26.484 1.00 85.06 218 ILE A C 1
ATOM 1760 O O . ILE A 1 218 ? -19.336 3.550 26.775 1.00 85.06 218 ILE A O 1
ATOM 1764 N N . GLU A 1 219 ? -21.458 4.088 26.286 1.00 85.88 219 GLU A N 1
ATOM 1765 C CA . GLU A 1 219 ? -21.257 5.544 26.300 1.00 85.88 219 GLU A CA 1
ATOM 1766 C C . GLU A 1 219 ? -20.709 6.040 27.646 1.00 85.88 219 GLU A C 1
ATOM 1768 O O . GLU A 1 219 ? -19.772 6.841 27.691 1.00 85.88 219 GLU A O 1
ATOM 1773 N N . ALA A 1 220 ? -21.224 5.515 28.763 1.00 88.00 220 ALA A N 1
ATOM 1774 C CA . ALA A 1 220 ? -20.719 5.841 30.092 1.00 88.00 220 ALA A CA 1
ATOM 1775 C C . ALA A 1 220 ? -19.275 5.352 30.315 1.00 88.00 220 ALA A C 1
ATOM 1777 O O . ALA A 1 220 ? -18.494 6.017 31.006 1.00 88.00 220 ALA A O 1
ATOM 1778 N N . ALA A 1 221 ? -18.901 4.196 29.758 1.00 86.19 221 ALA A N 1
ATOM 1779 C CA . ALA A 1 221 ? -17.535 3.682 29.824 1.00 86.19 221 ALA A CA 1
ATOM 1780 C C . ALA A 1 221 ? -16.572 4.515 28.963 1.00 86.19 221 ALA A C 1
ATOM 1782 O O . ALA A 1 221 ? -15.484 4.865 29.432 1.00 86.19 221 ALA A O 1
ATOM 1783 N N . ASP A 1 222 ? -16.993 4.898 27.757 1.00 87.81 222 ASP A N 1
ATOM 1784 C CA . ASP 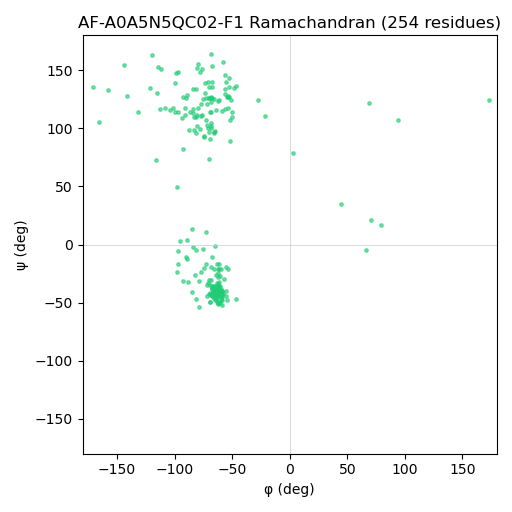A 1 222 ? -16.217 5.732 26.840 1.00 87.81 222 ASP A CA 1
ATOM 1785 C C . ASP A 1 222 ? -15.995 7.141 27.409 1.00 87.81 222 ASP A C 1
ATOM 1787 O O . ASP A 1 222 ? -14.869 7.643 27.386 1.00 87.81 222 ASP A O 1
ATOM 1791 N N . ALA A 1 223 ? -17.015 7.751 28.024 1.00 89.00 223 ALA A N 1
ATOM 1792 C CA . ALA A 1 223 ? -16.891 9.045 28.698 1.00 89.00 223 ALA A CA 1
ATOM 1793 C C . ALA A 1 223 ? -15.885 9.000 29.864 1.00 89.00 223 ALA A C 1
ATOM 1795 O O . ALA A 1 223 ? -15.035 9.884 30.002 1.00 89.00 223 ALA A O 1
ATOM 1796 N N . LYS A 1 224 ? -15.918 7.934 30.677 1.00 90.88 224 LYS A N 1
ATOM 1797 C CA . LYS A 1 224 ? -14.938 7.721 31.759 1.00 90.88 224 LYS A CA 1
ATOM 1798 C C . LYS A 1 224 ? -13.522 7.524 31.215 1.00 90.88 224 LYS A C 1
ATOM 1800 O O . LYS A 1 224 ? -12.565 8.047 31.791 1.00 90.88 224 LYS A O 1
ATOM 1805 N N . ALA A 1 225 ? -13.372 6.779 30.120 1.00 89.25 225 ALA A N 1
ATOM 1806 C CA . ALA A 1 225 ? -12.080 6.560 29.478 1.00 89.25 225 ALA A CA 1
ATOM 1807 C C . ALA A 1 225 ? -11.511 7.858 28.880 1.00 89.25 225 ALA A C 1
ATOM 1809 O O . ALA A 1 225 ? -10.325 8.141 29.063 1.00 89.25 225 ALA A O 1
ATOM 1810 N N . ALA A 1 226 ? -12.351 8.673 28.234 1.00 89.56 226 ALA A N 1
ATOM 1811 C CA . ALA A 1 226 ? -11.974 9.977 27.696 1.00 89.56 226 ALA A CA 1
ATOM 1812 C C . ALA A 1 226 ? -11.508 10.933 28.804 1.00 89.56 226 ALA A C 1
ATOM 1814 O O . ALA A 1 226 ? -10.399 11.461 28.718 1.00 89.56 226 ALA A O 1
ATOM 1815 N N . ALA A 1 227 ? -12.276 11.059 29.893 1.00 91.56 227 ALA A N 1
ATOM 1816 C CA . ALA A 1 227 ? -11.900 11.883 31.044 1.00 91.56 227 ALA A CA 1
ATOM 1817 C C . ALA A 1 227 ? -10.561 11.440 31.664 1.00 91.56 227 ALA A C 1
ATOM 1819 O O . ALA A 1 227 ? -9.711 12.266 32.004 1.00 91.56 227 ALA A O 1
ATOM 1820 N N . ARG A 1 228 ? -10.323 10.123 31.763 1.00 91.94 228 ARG A N 1
ATOM 1821 C CA . ARG A 1 228 ? -9.043 9.581 32.246 1.00 91.94 228 ARG A CA 1
ATOM 1822 C C . ARG A 1 228 ? -7.882 9.930 31.311 1.00 91.94 228 ARG A C 1
ATOM 1824 O O . ARG A 1 228 ? -6.811 10.293 31.794 1.00 91.94 228 ARG A O 1
ATOM 1831 N N . ALA A 1 229 ? -8.081 9.833 29.998 1.00 91.06 229 ALA A N 1
ATOM 1832 C CA . ALA A 1 229 ? -7.056 10.164 29.011 1.00 91.06 229 ALA A CA 1
ATOM 1833 C C . ALA A 1 229 ? -6.733 11.668 28.992 1.00 91.06 229 ALA A C 1
ATOM 1835 O O . ALA A 1 229 ? -5.570 12.046 28.844 1.00 91.06 229 ALA A O 1
ATOM 1836 N N . GLU A 1 230 ? -7.733 12.534 29.165 1.00 90.56 230 GLU A N 1
ATOM 1837 C CA . GLU A 1 230 ? -7.536 13.982 29.301 1.00 90.56 230 GLU A CA 1
ATOM 1838 C C . GLU A 1 230 ? -6.758 14.332 30.570 1.00 90.56 230 GLU A C 1
ATOM 1840 O O . GLU A 1 230 ? -5.780 15.078 30.500 1.00 90.56 230 GLU A O 1
ATOM 1845 N N . ALA A 1 231 ? -7.108 13.722 31.706 1.00 90.81 231 ALA A N 1
ATOM 1846 C CA . ALA A 1 231 ? -6.365 13.891 32.951 1.00 90.81 231 ALA A CA 1
ATOM 1847 C C . ALA A 1 231 ? -4.903 13.427 32.819 1.00 90.81 231 ALA A C 1
ATOM 1849 O O . ALA A 1 231 ? -3.991 14.071 33.339 1.00 90.81 231 ALA A O 1
ATOM 1850 N N . GLU A 1 232 ? -4.650 12.330 32.099 1.00 90.00 232 GLU A N 1
ATOM 1851 C CA . GLU A 1 232 ? -3.292 11.846 31.847 1.00 90.00 232 GLU A CA 1
ATOM 1852 C C . GLU A 1 232 ? -2.500 12.794 30.936 1.00 90.00 232 GLU A C 1
ATOM 1854 O O . GLU A 1 232 ? -1.355 13.125 31.248 1.00 90.00 232 GLU A O 1
ATOM 1859 N N . LYS A 1 233 ? -3.110 13.303 29.859 1.00 90.38 233 LYS A N 1
ATOM 1860 C CA . LYS A 1 233 ? -2.486 14.322 28.998 1.00 90.38 233 LYS A CA 1
ATOM 1861 C C . LYS A 1 233 ? -2.159 15.597 29.774 1.00 90.38 233 LYS A C 1
ATOM 1863 O O . LYS A 1 233 ? -1.063 16.127 29.611 1.00 90.38 233 LYS A O 1
ATOM 1868 N N . ALA A 1 234 ? -3.063 16.062 30.638 1.00 89.25 234 ALA A N 1
ATOM 1869 C CA . ALA A 1 234 ? -2.833 17.228 31.490 1.00 89.25 234 ALA A CA 1
ATOM 1870 C C . ALA A 1 234 ? -1.660 17.002 32.458 1.00 89.25 234 ALA A C 1
ATOM 1872 O O . ALA A 1 234 ? -0.796 17.866 32.593 1.00 89.25 234 ALA A O 1
ATOM 1873 N N . ARG A 1 235 ? -1.559 15.808 33.061 1.00 90.38 235 ARG A N 1
ATOM 1874 C CA . ARG A 1 235 ? -0.410 15.423 33.899 1.00 90.38 235 ARG A CA 1
ATOM 1875 C C . ARG A 1 235 ? 0.900 15.387 33.114 1.00 90.38 235 ARG A C 1
ATOM 1877 O O . ARG A 1 235 ? 1.908 15.887 33.600 1.00 90.38 235 ARG A O 1
ATOM 1884 N N . GLN A 1 236 ? 0.897 14.827 31.905 1.00 87.31 236 GLN A N 1
ATOM 1885 C CA . GLN A 1 236 ? 2.084 14.795 31.043 1.00 87.31 236 GLN A CA 1
ATOM 1886 C C . GLN A 1 236 ? 2.509 16.205 30.601 1.00 87.31 236 GLN A C 1
ATOM 1888 O O . GLN A 1 236 ? 3.703 16.493 30.539 1.00 87.31 236 GLN A O 1
ATOM 1893 N N . ALA A 1 237 ? 1.551 17.099 30.336 1.00 88.06 237 ALA A N 1
ATOM 1894 C CA . ALA A 1 237 ? 1.822 18.500 30.025 1.00 88.06 237 ALA A CA 1
ATOM 1895 C C . ALA A 1 237 ? 2.417 19.250 31.229 1.00 88.06 237 ALA A C 1
ATOM 1897 O O . ALA A 1 237 ? 3.429 19.930 31.069 1.00 88.06 237 ALA A O 1
ATOM 1898 N N . ALA A 1 238 ? 1.858 19.062 32.430 1.00 87.50 238 ALA A N 1
ATOM 1899 C CA . ALA A 1 238 ? 2.385 19.643 33.666 1.00 87.50 238 ALA A CA 1
ATOM 1900 C C . ALA A 1 238 ? 3.803 19.138 33.985 1.00 87.50 238 ALA A C 1
ATOM 1902 O O . ALA A 1 238 ? 4.686 19.933 34.292 1.00 87.50 238 ALA A O 1
ATOM 1903 N N . ALA A 1 239 ? 4.060 17.834 33.828 1.00 84.94 239 ALA A N 1
ATOM 1904 C CA . ALA A 1 239 ? 5.390 17.254 34.024 1.00 84.94 239 ALA A CA 1
ATOM 1905 C C . ALA A 1 239 ? 6.424 17.805 33.027 1.00 84.94 239 ALA A C 1
ATOM 1907 O O . ALA A 1 239 ? 7.572 18.053 33.388 1.00 84.94 239 ALA A O 1
ATOM 1908 N N . LYS A 1 240 ? 6.019 18.036 31.771 1.00 79.25 240 LYS A N 1
ATOM 1909 C CA . LYS A 1 240 ? 6.887 18.645 30.757 1.00 79.25 240 LYS A CA 1
ATOM 1910 C C . LYS A 1 240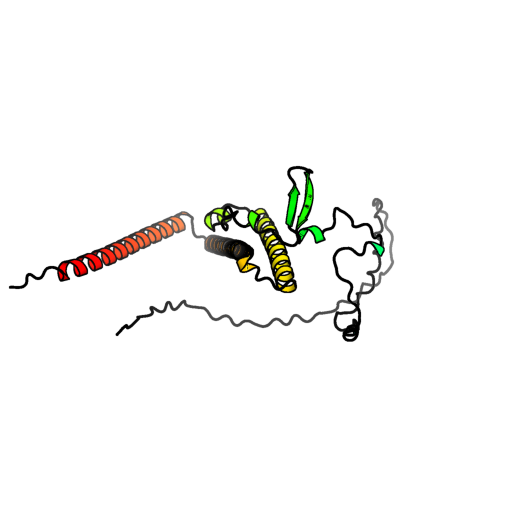 ? 7.147 20.134 31.023 1.00 79.25 240 LYS A C 1
ATOM 1912 O O . LYS A 1 240 ? 8.236 20.601 30.709 1.00 79.25 240 LYS A O 1
ATOM 1917 N N . GLY A 1 241 ? 6.174 20.854 31.589 1.00 74.44 241 GLY A N 1
ATOM 1918 C CA . GLY A 1 241 ? 6.307 22.255 32.001 1.00 74.44 241 GLY A CA 1
ATOM 1919 C C . GLY A 1 241 ? 7.247 22.434 33.194 1.00 74.44 241 GLY A C 1
ATOM 1920 O O . GLY A 1 241 ? 8.201 23.197 33.098 1.00 74.44 241 GLY A O 1
ATOM 1921 N N . GLY A 1 242 ? 7.061 21.652 34.264 1.00 71.88 242 GLY A N 1
ATOM 1922 C CA . GLY A 1 242 ? 7.915 21.724 35.459 1.00 71.88 242 GLY A CA 1
ATOM 1923 C C . GLY A 1 242 ? 9.378 21.350 35.192 1.00 71.88 242 GLY A C 1
ATOM 1924 O O . GLY A 1 242 ? 10.287 21.957 35.743 1.00 71.88 242 GLY A O 1
ATOM 1925 N N . MET A 1 243 ? 9.629 20.419 34.265 1.00 61.25 243 MET A N 1
ATOM 1926 C CA . MET A 1 243 ? 10.992 20.079 33.830 1.00 61.25 243 MET A CA 1
ATOM 1927 C C . MET A 1 243 ? 11.672 21.215 33.035 1.00 61.25 243 MET A C 1
ATOM 1929 O O . MET A 1 243 ? 12.891 21.222 32.890 1.00 61.25 243 MET A O 1
ATOM 1933 N N . LEU A 1 244 ? 10.898 22.159 32.486 1.00 58.38 244 LEU A N 1
ATOM 1934 C CA . LEU A 1 244 ? 11.406 23.320 31.751 1.00 58.38 244 LEU A CA 1
ATOM 1935 C C . LEU A 1 244 ? 11.683 24.508 32.686 1.00 58.38 244 LEU A C 1
ATOM 1937 O O . LEU A 1 244 ? 12.636 25.246 32.445 1.00 58.38 244 LEU A O 1
ATOM 1941 N N . GLU A 1 245 ? 10.899 24.653 33.759 1.00 60.69 245 GLU A N 1
ATOM 1942 C CA . GLU A 1 245 ? 11.114 25.659 34.812 1.00 60.69 245 GLU A CA 1
ATOM 1943 C C . GLU A 1 245 ? 12.333 25.329 35.690 1.00 60.69 245 GLU A C 1
ATOM 1945 O O . GLU A 1 245 ? 13.193 26.188 35.875 1.00 60.69 245 GLU A O 1
ATOM 1950 N N . ASP A 1 246 ? 12.507 24.069 36.106 1.00 58.34 246 ASP A N 1
ATOM 1951 C CA . ASP A 1 246 ? 13.665 23.620 36.910 1.00 58.34 246 ASP A CA 1
ATOM 1952 C C . ASP A 1 246 ? 15.016 23.805 36.167 1.00 58.34 246 ASP A C 1
ATOM 1954 O O . ASP A 1 246 ? 16.058 24.161 36.730 1.00 58.34 246 ASP A O 1
ATOM 1958 N N . MET A 1 247 ? 14.990 23.676 34.836 1.00 58.84 247 MET A N 1
ATOM 1959 C CA . MET A 1 247 ? 16.139 23.952 33.961 1.00 58.84 247 MET A CA 1
ATOM 1960 C C . MET A 1 247 ? 16.417 25.457 33.774 1.00 58.84 247 MET A C 1
ATOM 1962 O O . MET A 1 247 ? 17.525 25.828 33.378 1.00 58.84 247 MET A O 1
ATOM 1966 N N . GLY A 1 248 ? 15.432 26.324 34.031 1.00 56.44 248 GLY A N 1
ATOM 1967 C CA . GLY A 1 248 ? 15.557 27.784 33.978 1.00 56.44 248 GLY A CA 1
ATOM 1968 C C . GLY A 1 248 ? 16.099 28.383 35.279 1.00 56.44 248 GLY A C 1
ATOM 1969 O O . GLY A 1 248 ? 16.990 29.232 35.233 1.00 56.44 248 GLY A O 1
ATOM 1970 N N . GLU A 1 249 ? 15.639 27.879 36.427 1.00 56.91 249 GLU A N 1
ATOM 1971 C CA . GLU A 1 249 ? 16.062 28.309 37.773 1.00 56.91 249 GLU A CA 1
ATOM 1972 C C . GLU A 1 249 ? 17.564 28.051 38.013 1.00 56.91 249 GLU A C 1
ATOM 1974 O O . GLU A 1 249 ? 18.285 28.849 38.612 1.00 56.91 249 GLU A O 1
ATOM 1979 N N . SER A 1 250 ? 18.081 26.962 37.436 1.00 56.41 250 SER A N 1
ATOM 1980 C CA . SER A 1 250 ? 19.492 26.560 37.504 1.00 56.41 250 SER A CA 1
ATOM 1981 C C . SER A 1 250 ? 20.473 27.554 36.856 1.00 56.41 250 SER A C 1
ATOM 1983 O O . SER A 1 250 ? 21.682 27.457 37.080 1.00 56.41 250 SER A O 1
ATOM 1985 N N . ARG A 1 251 ? 19.988 28.484 36.018 1.00 57.53 251 ARG A N 1
ATOM 1986 C CA . ARG A 1 251 ? 20.818 29.387 35.200 1.00 57.53 251 ARG A CA 1
ATOM 1987 C C . ARG A 1 251 ? 21.036 30.771 35.821 1.00 57.53 251 ARG A C 1
ATOM 1989 O O . ARG A 1 251 ? 21.827 31.542 35.284 1.00 57.53 251 ARG A O 1
ATOM 1996 N N . VAL A 1 252 ? 20.381 31.076 36.943 1.00 58.69 252 VAL A N 1
ATOM 1997 C CA . VAL A 1 252 ? 20.462 32.376 37.628 1.00 58.69 252 VAL A CA 1
ATOM 1998 C C . VAL A 1 252 ? 21.087 32.189 39.013 1.00 58.69 252 VAL A C 1
ATOM 2000 O O . VAL A 1 252 ? 20.416 32.258 40.036 1.00 58.69 252 VAL A O 1
ATOM 2003 N N . ARG A 1 253 ? 22.400 31.941 39.073 1.00 55.81 253 ARG A N 1
ATOM 2004 C CA . ARG A 1 253 ? 23.180 32.238 40.286 1.00 55.81 253 ARG A CA 1
ATOM 2005 C C . ARG A 1 253 ? 24.077 33.440 39.993 1.00 55.81 253 ARG A C 1
ATOM 2007 O O . ARG A 1 253 ? 24.919 33.327 39.103 1.00 55.81 253 ARG A O 1
ATOM 2014 N N . PRO A 1 254 ? 23.915 34.580 40.685 1.00 59.62 254 PRO A N 1
ATOM 2015 C CA . PRO A 1 254 ? 24.846 35.688 40.544 1.00 59.62 254 PRO A CA 1
ATOM 2016 C C . PRO A 1 254 ? 26.183 35.292 41.183 1.00 59.62 254 PRO A C 1
ATOM 2018 O O . PRO A 1 254 ? 26.223 34.846 42.331 1.00 59.62 254 PRO A O 1
ATOM 2021 N N . HIS A 1 255 ? 27.267 35.405 40.416 1.00 57.91 255 HIS A N 1
ATOM 2022 C CA . HIS A 1 255 ? 28.622 35.298 40.952 1.00 57.91 255 HIS A CA 1
ATOM 2023 C C . HIS A 1 255 ? 28.962 36.579 41.739 1.00 57.91 255 HIS A C 1
ATOM 2025 O O . HIS A 1 255 ? 28.567 37.655 41.283 1.00 57.91 255 HIS A O 1
ATOM 2031 N N . PRO A 1 256 ? 29.628 36.463 42.906 1.00 68.62 256 PRO A N 1
ATOM 2032 C CA . PRO A 1 256 ? 30.019 37.603 43.734 1.00 68.62 256 PRO A CA 1
ATOM 2033 C C . PRO A 1 256 ? 31.131 38.444 43.099 1.00 68.62 256 PRO A C 1
ATOM 2035 O O . PRO A 1 256 ? 31.951 37.871 42.342 1.00 68.62 256 PRO A O 1
#

Organism: NCBI:txid1582974

InterPro domains:
  IPR010729 Large ribosomal subunit protein uL29m, mitochondrial [PF06984] (125-198)
  IPR010729 Large ribosomal subunit protein uL29m, mitochondrial [PTHR21183] (88-236)
  IPR036049 Large ribosomal subunit protein uL29 superfamily [SSF46561] (132-202)
  IPR038340 MRP-L47 superfamily, mitochondrial [G3DSA:6.10.330.20] (89-210)

Nearest PDB structures (foldseek):
  6ywv-assembly1_T  TM=7.479E-01  e=2.877E-08  Neurospora crassa OR74A
  5mrc-assembly1_T  TM=6.187E-01  e=5.805E-07  Saccharomyces cerevisiae
  3j6b-assembly1_T  TM=5.721E-01  e=4.848E-07  Saccharomyces cerevisiae

Mean predicted aligned error: 18.61 Å

Radius of gyration: 32.67 Å; Cα contacts (8 Å, |Δi|>4): 94; chains: 1; bounding box: 74×86×83 Å

Foldseek 3Di:
DDDDDDDDDDDPDDDDDDDDPPPDDDDDDDDDDDDDDDDDDDDDPDPPPPPDDDPDPDDDDPVPPPPPPDDPPPPCPDDDDDPVVVVDDDDPPDPVLLLFDWDADPVPRDIDTHLADFQVVQPPPVDAADDLVNLLPDDPVVLVVLLVVLVSLLSSLVSSCVVCVVVVHRVVVRHCSVVSNVSSVVNNVSSVVSVVVVVVVVVVVVVCVVVVPDPVNVVVVVVVVVVVVVVVVVVVVVVVVVVVVVVVVVVDDDDD

Solvent-accessible surface area (backbone atoms only — not comparable to full-atom values): 16742 Å² total; per-residue (Å²): 140,88,83,83,87,79,85,80,84,82,74,92,72,83,86,74,84,84,78,83,81,79,79,76,86,78,83,86,83,81,84,86,83,85,82,91,81,86,90,80,95,74,95,71,80,85,76,78,78,80,76,74,74,78,77,75,80,78,76,71,51,86,84,68,43,77,70,74,70,79,75,55,92,80,57,80,73,75,79,86,78,76,64,75,92,68,71,71,85,75,68,90,88,45,80,71,59,69,47,35,50,79,44,64,45,91,87,76,64,58,74,47,72,37,68,71,81,59,61,88,71,42,77,69,75,82,77,79,54,63,52,57,78,64,55,67,78,50,54,72,70,54,54,53,51,49,50,50,53,44,51,47,50,45,51,21,49,48,48,35,49,50,51,28,52,75,72,73,44,65,47,74,83,53,32,53,54,65,62,51,46,51,30,42,52,53,26,54,52,34,51,53,49,51,54,50,53,51,50,52,54,48,56,50,52,55,48,39,57,74,71,65,59,52,71,68,61,51,52,55,50,50,52,53,51,50,53,53,50,51,53,49,50,52,49,54,51,51,55,56,49,52,62,53,50,60,64,52,60,74,73,70,72,86,81,133

Sequence (256 aa):
MSSRLLASFRSLSLNVPRQSFVRSLATVSDPPKGSTSGGESRDESTITEYKWQTRPPRKPTAKERATPGRVHLDAKTPLGFLRPHLAVEVNPNHGLYGFFRKTQDDVTGVPYYETLEAMDKVDDYSGRAWLASELRRKSFKDLHTLWYVLARERNLLATQAQEAHRLGFDIKLFSNTFRRDMRCRKSMARIKQVLNERRLAYDQAVHLHKCGVTGEQIEAADAKAAARAEAEKARQAAAKGGMLEDMGESRVRPHP

pLDDT: mean 71.93, std 22.33, range [31.44, 98.44]

Secondary structure (DSSP, 8-state):
------------------------------PPPP-----------------PPPPPPPPPPTTTS-PPP---TTS----SS--GGG-PPPPTT-GGGGGSEEEE-TTT--EEEESS--GGGTT-TTPPPPPHHHHHTS-HHHHHHHHHHHHHHHHHHHHHHHHHHHHT--HHHH-THHHHHHHHHHHHHHHHHHHHHHHHHHHHHHHHHHTT--HHHHHHHHHHHHHHHHHHHHHHHHHHHHHHHHHHHTT-----